Protein AF-A0A194SC47-F1 (afdb_monom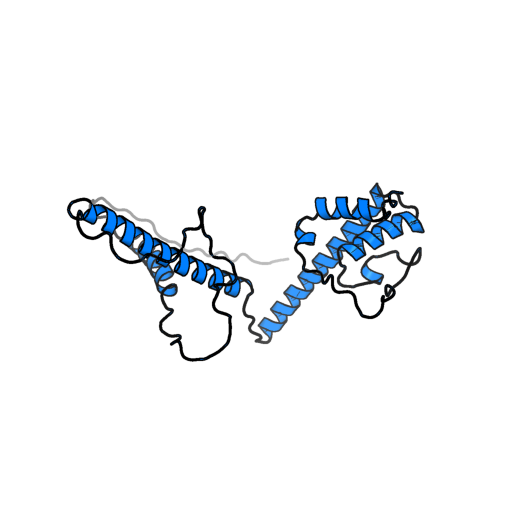er_lite)

Structure (mmCIF, N/CA/C/O backbone):
data_AF-A0A194SC47-F1
#
_entry.id   AF-A0A194SC47-F1
#
loop_
_atom_site.group_PDB
_atom_site.id
_atom_site.type_symbol
_atom_site.label_atom_id
_atom_site.label_alt_id
_atom_site.label_comp_id
_atom_site.label_asym_id
_atom_site.label_entity_id
_atom_site.label_seq_id
_atom_site.pdbx_PDB_ins_code
_atom_site.Cartn_x
_atom_site.Cartn_y
_atom_site.Cartn_z
_atom_site.occupancy
_atom_site.B_iso_or_equiv
_atom_site.auth_seq_id
_atom_site.auth_comp_id
_atom_site.auth_asym_id
_atom_site.auth_atom_id
_atom_site.pdbx_PDB_model_num
ATOM 1 N N . PRO A 1 1 ? 38.388 -13.558 3.673 1.00 82.00 1 PRO A N 1
ATOM 2 C CA . PRO A 1 1 ? 37.813 -12.770 2.551 1.00 82.00 1 PRO A CA 1
ATOM 3 C C . PRO A 1 1 ? 36.430 -12.264 2.974 1.00 82.00 1 PRO A C 1
ATOM 5 O O . PRO A 1 1 ? 35.718 -13.021 3.627 1.00 82.00 1 PRO A O 1
ATOM 8 N N . ARG A 1 2 ? 36.076 -11.003 2.692 1.00 88.94 2 ARG A N 1
ATOM 9 C CA . ARG A 1 2 ? 34.737 -10.478 3.014 1.00 88.94 2 ARG A CA 1
ATOM 10 C C . ARG A 1 2 ? 33.794 -10.753 1.833 1.00 88.94 2 ARG A C 1
ATOM 12 O O . ARG A 1 2 ? 34.219 -10.506 0.704 1.00 88.94 2 ARG A O 1
ATOM 19 N N . PRO A 1 3 ? 32.576 -11.270 2.065 1.00 94.38 3 PRO A N 1
ATOM 20 C CA . PRO A 1 3 ? 31.618 -11.518 0.991 1.00 94.38 3 PRO A CA 1
ATOM 21 C C . PRO A 1 3 ? 31.170 -10.204 0.339 1.00 94.38 3 PRO A C 1
ATOM 23 O O . PRO A 1 3 ? 31.187 -9.146 0.973 1.00 94.38 3 PRO A O 1
ATOM 26 N N . TRP A 1 4 ? 30.782 -10.272 -0.934 1.00 94.12 4 TRP A N 1
ATOM 27 C CA . TRP A 1 4 ? 30.240 -9.124 -1.660 1.00 94.12 4 TRP A CA 1
ATOM 28 C C . TRP A 1 4 ? 28.805 -8.827 -1.232 1.00 94.12 4 TRP A C 1
ATOM 30 O O . TRP A 1 4 ? 28.042 -9.727 -0.885 1.00 94.12 4 TRP A O 1
ATOM 40 N N . ARG A 1 5 ? 28.439 -7.544 -1.268 1.00 93.25 5 ARG A N 1
ATOM 41 C CA . ARG A 1 5 ? 27.070 -7.104 -1.005 1.00 93.25 5 ARG A CA 1
ATOM 42 C C . ARG A 1 5 ? 26.198 -7.432 -2.216 1.00 93.25 5 ARG A C 1
ATOM 44 O O . ARG A 1 5 ? 26.543 -7.05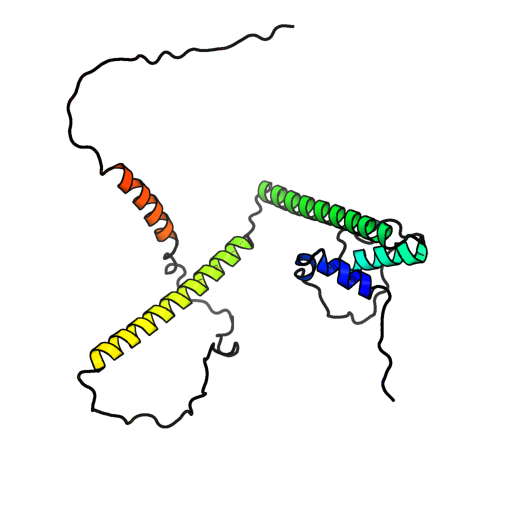2 -3.331 1.00 93.25 5 ARG A O 1
ATOM 51 N N . ILE A 1 6 ? 25.073 -8.099 -1.977 1.00 93.31 6 ILE A N 1
ATOM 52 C CA . ILE A 1 6 ? 24.040 -8.324 -2.990 1.00 93.31 6 ILE A CA 1
ATOM 53 C C . ILE A 1 6 ? 23.250 -7.018 -3.117 1.00 93.31 6 ILE A C 1
ATOM 55 O O . ILE A 1 6 ? 22.772 -6.492 -2.113 1.00 93.31 6 ILE A O 1
ATOM 59 N N . VAL A 1 7 ? 23.193 -6.465 -4.327 1.00 94.19 7 VAL A N 1
ATOM 60 C CA . VAL A 1 7 ? 22.464 -5.232 -4.644 1.00 94.19 7 VAL A CA 1
ATOM 61 C C . VAL A 1 7 ? 21.617 -5.502 -5.870 1.00 94.19 7 VAL A C 1
ATOM 63 O O . VAL A 1 7 ? 22.146 -5.966 -6.884 1.00 94.19 7 VAL A O 1
ATOM 66 N N . PHE A 1 8 ? 20.329 -5.201 -5.769 1.00 93.50 8 PHE A N 1
ATOM 67 C CA . PHE A 1 8 ? 19.382 -5.384 -6.854 1.00 93.50 8 PHE A CA 1
ATOM 68 C C . PHE A 1 8 ? 19.034 -4.038 -7.508 1.00 93.50 8 PHE A C 1
ATOM 70 O O . PHE A 1 8 ? 19.021 -3.005 -6.832 1.00 93.50 8 PHE A O 1
ATOM 77 N N . PRO A 1 9 ? 18.769 -4.003 -8.826 1.00 90.50 9 PRO A N 1
ATOM 78 C CA . PRO A 1 9 ? 18.371 -2.773 -9.511 1.00 90.50 9 PRO A CA 1
ATOM 79 C C . PRO A 1 9 ? 17.009 -2.228 -9.041 1.00 90.50 9 PRO A C 1
ATOM 81 O O . PRO A 1 9 ? 16.734 -1.044 -9.226 1.00 90.50 9 PRO A O 1
ATOM 84 N N . GLU A 1 10 ? 16.173 -3.056 -8.413 1.00 94.38 10 GLU A N 1
ATOM 85 C CA . GLU A 1 10 ? 14.867 -2.688 -7.858 1.00 94.38 10 GLU A CA 1
ATOM 86 C C . GLU A 1 10 ? 14.965 -1.949 -6.513 1.00 94.38 10 GLU A C 1
ATOM 88 O O . GLU A 1 10 ? 14.077 -1.162 -6.182 1.00 94.38 10 GLU A O 1
ATOM 93 N N . ASP A 1 11 ? 16.037 -2.164 -5.744 1.00 95.31 11 ASP A N 1
ATOM 94 C CA . ASP A 1 11 ? 16.228 -1.589 -4.404 1.00 95.31 11 ASP A CA 1
ATOM 95 C C . ASP A 1 11 ? 16.078 -0.050 -4.357 1.00 95.31 11 ASP A C 1
ATOM 97 O O . ASP A 1 11 ? 15.294 0.439 -3.542 1.00 95.31 11 ASP A O 1
ATOM 101 N N . PRO A 1 12 ? 16.706 0.756 -5.243 1.00 93.06 12 PRO A N 1
ATOM 102 C CA . PRO A 1 12 ? 16.519 2.212 -5.217 1.00 93.06 12 PRO A CA 1
ATOM 103 C C . PRO A 1 12 ? 15.084 2.650 -5.552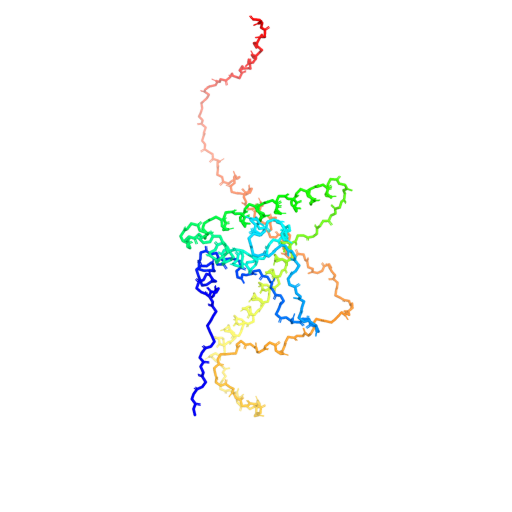 1.00 93.06 12 PRO A C 1
ATOM 105 O O . PRO A 1 12 ? 14.643 3.720 -5.126 1.00 93.06 12 PRO A O 1
ATOM 108 N N . VAL A 1 13 ? 14.343 1.846 -6.323 1.00 95.69 13 VAL A N 1
ATOM 109 C CA . VAL A 1 13 ? 12.933 2.118 -6.633 1.00 95.69 13 VAL A CA 1
ATOM 110 C C . VAL A 1 13 ? 12.065 1.828 -5.411 1.00 95.69 13 VAL A C 1
ATOM 112 O O . VAL A 1 13 ? 11.161 2.611 -5.128 1.00 95.69 13 VAL A O 1
ATOM 115 N N . ARG A 1 14 ? 12.369 0.762 -4.656 1.00 95.88 14 ARG A N 1
ATOM 116 C CA . ARG A 1 14 ? 11.706 0.440 -3.381 1.00 95.88 14 ARG A CA 1
ATOM 117 C C . ARG A 1 14 ? 11.868 1.554 -2.363 1.00 95.88 14 ARG A C 1
ATOM 119 O O . ARG A 1 14 ? 10.865 2.030 -1.835 1.00 95.88 14 ARG A O 1
ATOM 126 N N . ASP A 1 15 ? 13.103 2.000 -2.144 1.00 95.38 15 ASP A N 1
ATOM 127 C CA . ASP A 1 15 ? 13.410 3.056 -1.175 1.00 95.38 15 ASP A CA 1
ATOM 128 C C . ASP A 1 15 ? 12.608 4.327 -1.478 1.00 95.38 15 ASP A C 1
ATOM 130 O O . ASP A 1 15 ? 11.970 4.903 -0.595 1.00 95.38 15 ASP A O 1
ATOM 134 N N . ARG A 1 16 ? 12.566 4.727 -2.755 1.00 95.56 16 ARG A N 1
ATOM 135 C CA . ARG A 1 16 ? 11.773 5.878 -3.198 1.00 95.56 16 ARG A CA 1
ATOM 136 C C . ARG A 1 16 ? 10.269 5.643 -3.048 1.00 95.56 16 ARG A C 1
ATOM 138 O O . ARG A 1 16 ? 9.562 6.526 -2.571 1.00 95.56 16 ARG A O 1
ATOM 145 N N . PHE A 1 17 ? 9.779 4.469 -3.444 1.00 96.88 17 PHE A N 1
ATOM 146 C CA . PHE A 1 17 ? 8.355 4.144 -3.413 1.00 96.88 17 PHE A CA 1
ATOM 147 C C . PHE A 1 17 ? 7.782 4.212 -1.996 1.00 96.88 17 PHE A C 1
ATOM 149 O O . PHE A 1 17 ? 6.752 4.856 -1.793 1.00 96.88 17 PHE A O 1
ATOM 156 N N . PHE A 1 18 ? 8.454 3.592 -1.022 1.00 96.56 18 PHE A N 1
ATOM 157 C CA . PHE A 1 18 ? 7.999 3.578 0.369 1.00 96.56 18 PHE A CA 1
ATOM 158 C C . PHE A 1 18 ? 8.238 4.905 1.095 1.00 96.56 18 PHE A C 1
ATOM 160 O O . PHE A 1 18 ? 7.474 5.231 2.002 1.00 96.56 18 PHE A O 1
ATOM 167 N N . ALA A 1 19 ? 9.226 5.702 0.674 1.00 96.44 19 ALA A N 1
ATOM 168 C CA . ALA A 1 19 ? 9.368 7.077 1.150 1.00 96.44 19 ALA A CA 1
ATOM 169 C C . ALA A 1 19 ? 8.180 7.955 0.718 1.00 96.44 19 ALA A C 1
ATOM 171 O O . ALA A 1 19 ? 7.643 8.709 1.528 1.00 96.44 19 ALA A O 1
ATOM 172 N N . ASP A 1 20 ? 7.735 7.821 -0.535 1.00 96.38 20 ASP A N 1
ATOM 173 C CA . ASP A 1 20 ? 6.592 8.572 -1.067 1.00 96.38 20 ASP A CA 1
ATOM 174 C C . ASP A 1 20 ? 5.236 8.028 -0.557 1.00 96.38 20 ASP A C 1
ATOM 176 O O . ASP A 1 20 ? 4.253 8.770 -0.491 1.00 96.38 20 ASP A O 1
ATOM 180 N N . HIS A 1 21 ? 5.161 6.737 -0.202 1.00 95.94 21 HIS A N 1
ATOM 181 C CA . HIS A 1 21 ? 3.931 6.042 0.207 1.00 95.94 21 HIS A CA 1
ATOM 182 C C . HIS A 1 21 ? 4.107 5.290 1.540 1.00 95.94 21 HIS A C 1
ATOM 184 O O . HIS A 1 21 ? 4.044 4.056 1.567 1.00 95.94 21 HIS A O 1
ATOM 190 N N . PRO A 1 22 ? 4.257 5.999 2.674 1.00 95.88 22 PRO A N 1
ATOM 191 C CA . PRO A 1 22 ? 4.531 5.364 3.965 1.00 95.88 22 PRO A CA 1
ATOM 192 C C . PRO A 1 22 ? 3.423 4.392 4.397 1.00 95.88 22 PRO A C 1
ATOM 194 O O . PRO A 1 22 ? 3.698 3.359 5.001 1.00 95.88 22 PRO A O 1
ATOM 197 N N . PHE A 1 23 ? 2.165 4.665 4.033 1.00 94.56 23 PHE A N 1
ATOM 198 C CA . PHE A 1 23 ? 1.036 3.809 4.404 1.00 94.56 23 PHE A CA 1
ATOM 199 C C . PHE A 1 23 ? 0.968 2.481 3.642 1.00 94.56 23 PHE A C 1
ATOM 201 O O . PHE A 1 23 ? 0.324 1.550 4.123 1.00 94.56 23 PHE A O 1
ATOM 208 N N . GLU A 1 24 ? 1.655 2.339 2.503 1.00 94.38 24 GLU A N 1
ATOM 209 C CA . GLU A 1 24 ? 1.744 1.034 1.836 1.00 94.38 24 GLU A CA 1
ATOM 210 C C . GLU A 1 24 ? 2.604 0.049 2.642 1.00 94.38 24 GLU A C 1
ATOM 212 O O . GLU A 1 24 ? 2.336 -1.148 2.597 1.00 94.38 24 GLU A O 1
ATOM 217 N N . ALA A 1 25 ? 3.548 0.533 3.461 1.00 92.56 25 ALA A N 1
ATOM 218 C CA . ALA A 1 25 ? 4.334 -0.313 4.364 1.00 92.56 25 ALA A CA 1
ATOM 219 C C . ALA A 1 25 ? 3.507 -0.894 5.529 1.00 92.56 25 ALA A C 1
ATOM 221 O O . ALA A 1 25 ? 3.893 -1.898 6.121 1.00 92.56 25 ALA A O 1
ATOM 222 N N . HIS A 1 26 ? 2.359 -0.291 5.862 1.00 92.94 26 HIS A N 1
ATOM 223 C CA . HIS A 1 26 ? 1.452 -0.814 6.890 1.00 92.94 26 HIS A CA 1
ATOM 224 C C . HIS A 1 26 ? 0.527 -1.919 6.372 1.00 92.94 26 HIS A C 1
ATOM 226 O O . HIS A 1 26 ? -0.193 -2.537 7.161 1.00 92.94 26 HIS A O 1
ATOM 232 N N . ARG A 1 27 ? 0.513 -2.181 5.060 1.00 91.81 27 ARG A N 1
ATOM 233 C CA . ARG A 1 27 ? -0.279 -3.282 4.520 1.00 91.81 27 ARG A CA 1
ATOM 234 C C . ARG A 1 27 ? 0.372 -4.611 4.908 1.00 91.81 27 ARG A C 1
ATOM 236 O O . ARG A 1 27 ? 1.569 -4.782 4.691 1.00 91.81 27 ARG A O 1
ATOM 243 N N . PRO A 1 28 ? -0.396 -5.568 5.452 1.00 92.88 28 PRO A N 1
ATOM 244 C CA . PRO A 1 28 ? 0.161 -6.852 5.839 1.00 92.88 28 PRO A CA 1
ATOM 245 C C . PRO A 1 28 ? 0.662 -7.603 4.600 1.00 92.88 28 PRO A C 1
ATOM 247 O O . PRO A 1 28 ? -0.069 -7.762 3.621 1.00 92.88 28 PRO A O 1
ATOM 250 N N . GLN A 1 29 ? 1.900 -8.089 4.668 1.00 89.56 29 GLN A N 1
ATOM 251 C CA . GLN A 1 29 ? 2.496 -8.976 3.674 1.00 89.56 29 GLN A CA 1
ATOM 252 C C . GLN A 1 29 ? 2.947 -10.266 4.358 1.00 89.56 29 GLN A C 1
ATOM 254 O O . GLN A 1 29 ? 3.528 -10.239 5.443 1.00 89.56 29 GLN A O 1
ATOM 259 N N . SER A 1 30 ? 2.671 -11.405 3.723 1.00 89.19 30 SER A N 1
ATOM 260 C CA . SER A 1 30 ? 3.229 -12.681 4.163 1.00 89.19 30 SER A CA 1
ATOM 261 C C . SER A 1 30 ? 4.667 -12.787 3.671 1.00 89.19 30 SER A C 1
ATOM 263 O O . SER A 1 30 ? 4.900 -12.777 2.466 1.00 89.19 30 SER A O 1
ATOM 265 N N . LEU A 1 31 ? 5.613 -12.915 4.601 1.00 88.75 31 LEU A N 1
ATOM 266 C CA . LEU A 1 31 ? 7.016 -13.233 4.302 1.00 88.75 31 LEU A CA 1
ATOM 267 C C . LEU A 1 31 ? 7.271 -14.744 4.240 1.00 88.75 31 LEU A C 1
ATOM 269 O O . LEU A 1 31 ? 8.392 -15.174 3.992 1.00 88.75 31 LEU A O 1
ATOM 273 N N . VAL A 1 32 ? 6.245 -15.554 4.515 1.00 92.00 32 VAL A N 1
ATOM 274 C CA . VAL A 1 32 ? 6.344 -17.009 4.433 1.00 92.00 32 VAL A CA 1
ATOM 275 C C . VAL A 1 32 ? 6.390 -17.398 2.962 1.00 92.00 32 VAL A C 1
ATOM 277 O O . VAL A 1 32 ? 5.419 -17.195 2.230 1.00 92.00 32 VAL A O 1
ATOM 280 N N . GLU A 1 33 ? 7.529 -17.940 2.544 1.00 89.12 33 GLU A N 1
ATOM 281 C CA . GLU A 1 33 ? 7.721 -18.495 1.210 1.00 89.12 33 GLU A CA 1
ATOM 282 C C . GLU A 1 33 ? 6.948 -19.814 1.061 1.00 89.12 33 GLU A C 1
ATOM 284 O O . GLU A 1 33 ? 6.770 -20.569 2.020 1.00 89.12 33 GLU A O 1
ATOM 289 N N . GLY A 1 34 ? 6.459 -20.087 -0.151 1.00 83.81 34 GLY A N 1
ATOM 290 C CA . GLY A 1 34 ? 5.853 -21.377 -0.476 1.00 83.81 34 GLY A CA 1
ATOM 291 C C . GLY A 1 34 ? 6.899 -22.491 -0.587 1.00 83.81 34 GLY A C 1
ATOM 292 O O . GLY A 1 34 ? 8.088 -22.228 -0.731 1.00 83.81 34 GLY A O 1
ATOM 293 N N . GLU A 1 35 ? 6.447 -23.749 -0.584 1.00 81.50 35 GLU A N 1
ATOM 294 C CA . GLU A 1 35 ? 7.317 -24.928 -0.768 1.00 81.50 35 GLU A CA 1
ATOM 295 C C . GLU A 1 35 ? 8.089 -24.891 -2.100 1.00 81.50 35 GLU A C 1
ATOM 297 O O . GLU A 1 35 ? 9.209 -25.391 -2.200 1.00 81.50 35 GLU A O 1
ATOM 302 N N . LEU A 1 36 ? 7.500 -24.260 -3.120 1.00 80.38 36 LEU A N 1
ATOM 303 C CA . LEU A 1 36 ? 8.105 -24.042 -4.426 1.00 80.38 36 LEU A CA 1
ATOM 304 C C . LEU A 1 36 ? 8.189 -22.544 -4.719 1.00 80.38 36 LEU A C 1
ATOM 306 O O . LEU A 1 36 ? 7.239 -21.795 -4.473 1.00 80.38 36 LEU A O 1
ATOM 310 N N . VAL A 1 37 ? 9.303 -22.127 -5.324 1.00 75.69 37 VAL A N 1
ATOM 311 C CA . VAL A 1 37 ? 9.446 -20.784 -5.895 1.00 75.69 37 VAL A CA 1
ATOM 312 C C . VAL A 1 37 ? 8.512 -20.694 -7.100 1.00 75.69 37 VAL A C 1
ATOM 314 O O . VAL A 1 37 ? 8.819 -21.195 -8.181 1.00 75.69 37 VAL A O 1
ATOM 317 N N . ALA A 1 38 ? 7.335 -20.107 -6.898 1.00 69.56 38 ALA A N 1
ATOM 318 C CA . ALA A 1 38 ? 6.371 -19.915 -7.968 1.00 69.56 38 ALA A CA 1
ATOM 319 C C . ALA A 1 38 ? 6.917 -18.900 -8.978 1.00 69.56 38 ALA A C 1
ATOM 321 O O . ALA A 1 38 ? 7.287 -17.780 -8.616 1.00 69.56 38 ALA A O 1
ATOM 322 N N . GLU A 1 39 ? 6.947 -19.276 -10.258 1.00 72.38 39 GLU A N 1
ATOM 323 C CA . GLU A 1 39 ? 7.233 -18.303 -11.304 1.00 72.38 39 GLU A CA 1
ATOM 324 C C . GLU A 1 39 ? 6.143 -17.224 -11.333 1.00 72.38 39 GLU A C 1
ATOM 326 O O . GLU A 1 39 ? 4.955 -17.529 -11.173 1.00 72.38 39 GLU A O 1
ATOM 331 N N . PRO A 1 40 ? 6.517 -15.954 -11.560 1.00 69.00 40 PRO A N 1
ATOM 332 C CA . PRO A 1 40 ? 5.549 -14.878 -11.652 1.00 69.00 40 PRO A CA 1
ATOM 333 C C . PRO A 1 40 ? 4.587 -15.145 -12.816 1.00 69.00 40 PRO A C 1
ATOM 335 O O . PRO A 1 40 ? 4.988 -15.156 -13.981 1.00 69.00 40 PRO A O 1
ATOM 338 N N . SER A 1 41 ? 3.308 -15.349 -12.492 1.00 73.00 41 SER A N 1
ATOM 339 C CA . SER A 1 41 ? 2.234 -15.452 -13.482 1.00 73.00 41 SER A CA 1
ATOM 340 C C . SER A 1 41 ? 2.047 -14.104 -14.183 1.00 73.00 41 SER A C 1
ATOM 342 O O . SER A 1 41 ? 2.007 -13.073 -13.507 1.00 73.00 41 SER A O 1
ATOM 344 N N . GLY A 1 42 ? 1.946 -14.111 -15.516 1.00 81.81 42 GLY A N 1
ATOM 345 C CA . GLY A 1 42 ? 1.646 -12.932 -16.335 1.00 81.81 42 GLY A CA 1
ATOM 346 C C . GLY A 1 42 ? 2.649 -12.645 -17.463 1.00 81.81 42 GLY A C 1
ATOM 347 O O . GLY A 1 42 ? 3.664 -13.338 -17.602 1.00 81.81 42 GLY A O 1
ATOM 348 N N . PRO A 1 43 ? 2.363 -11.625 -18.295 1.00 85.19 43 PRO A N 1
ATOM 349 C CA . PRO A 1 43 ? 3.274 -11.178 -19.343 1.00 85.19 43 PRO A CA 1
ATOM 350 C C . PRO A 1 43 ? 4.579 -10.643 -18.739 1.00 85.19 43 PRO A C 1
ATOM 352 O O . PRO A 1 43 ? 4.592 -10.032 -17.670 1.00 85.19 43 PRO A O 1
ATOM 355 N N . ARG A 1 44 ? 5.696 -10.882 -19.433 1.00 84.12 44 ARG A N 1
ATOM 356 C CA . ARG A 1 44 ? 7.045 -10.467 -19.021 1.00 84.12 44 ARG A CA 1
ATOM 357 C C . ARG A 1 44 ? 7.723 -9.674 -20.136 1.00 84.12 44 ARG A C 1
ATOM 359 O O . ARG A 1 44 ? 7.417 -9.839 -21.315 1.00 84.12 44 ARG A O 1
ATOM 366 N N . GLY A 1 45 ? 8.679 -8.831 -19.757 1.00 86.62 45 GLY A N 1
ATOM 367 C CA . GLY A 1 45 ? 9.473 -8.055 -20.706 1.00 86.62 45 GLY A CA 1
ATOM 368 C C . GLY A 1 45 ? 8.635 -7.021 -21.458 1.00 86.62 45 GLY A C 1
ATOM 369 O O . GLY A 1 45 ? 7.819 -6.325 -20.853 1.00 86.62 45 GLY A O 1
ATOM 370 N N . LYS A 1 46 ? 8.830 -6.940 -22.779 1.00 89.69 46 LYS A N 1
ATOM 371 C CA . LYS A 1 46 ? 8.171 -5.955 -23.656 1.00 89.69 46 LYS A CA 1
ATOM 372 C C . LYS A 1 46 ? 6.656 -6.127 -23.759 1.00 89.69 46 LYS A C 1
ATOM 374 O O . LYS A 1 46 ? 5.964 -5.146 -23.992 1.00 89.69 46 LYS A O 1
ATOM 379 N N . GLU A 1 47 ? 6.152 -7.339 -23.544 1.00 90.44 47 GLU A N 1
ATOM 380 C CA . GLU A 1 47 ? 4.712 -7.620 -23.575 1.00 90.44 47 GLU A CA 1
ATOM 381 C C . GLU A 1 47 ? 3.979 -7.022 -22.368 1.00 90.44 47 GLU A C 1
ATOM 383 O O . GLU A 1 47 ? 2.773 -6.801 -22.416 1.00 90.44 47 GLU A O 1
ATOM 388 N N . TRP A 1 48 ? 4.695 -6.751 -21.271 1.00 92.12 48 TRP A N 1
ATOM 389 C CA . TRP A 1 48 ? 4.099 -6.161 -20.080 1.00 92.12 48 TRP A CA 1
ATOM 390 C C . TRP A 1 48 ? 4.125 -4.636 -20.196 1.00 92.12 48 TRP A C 1
ATOM 392 O O . TRP A 1 48 ? 5.135 -3.979 -19.926 1.00 92.12 48 TRP A O 1
ATOM 402 N N . THR A 1 49 ? 3.002 -4.089 -20.653 1.00 90.06 49 THR A N 1
ATOM 403 C CA . THR A 1 49 ? 2.810 -2.651 -20.895 1.00 90.06 49 THR A CA 1
ATOM 404 C C . THR A 1 49 ? 1.953 -1.988 -19.824 1.00 90.06 49 THR A C 1
ATOM 406 O O . THR A 1 49 ? 2.082 -0.787 -19.592 1.00 90.06 49 THR A O 1
ATOM 409 N N . GLU A 1 50 ? 1.101 -2.757 -19.144 1.00 92.00 50 GLU A N 1
ATOM 410 C CA . GLU A 1 50 ? 0.186 -2.257 -18.119 1.00 92.00 50 GLU A CA 1
ATOM 411 C C . GLU A 1 50 ? 0.214 -3.129 -16.865 1.00 92.00 50 GLU A C 1
ATOM 413 O O . GLU A 1 50 ? 0.217 -4.359 -16.929 1.00 92.00 50 GLU A O 1
ATOM 418 N N . LEU A 1 51 ? 0.144 -2.495 -15.696 1.00 92.31 51 LEU A N 1
ATOM 419 C CA . LEU A 1 51 ? 0.136 -3.181 -14.405 1.00 92.31 51 LEU A CA 1
ATOM 420 C C . LEU A 1 51 ? -1.076 -4.123 -14.251 1.00 92.31 51 LEU A C 1
ATOM 422 O O . LEU A 1 51 ? -0.948 -5.219 -13.703 1.00 92.31 51 LEU A O 1
ATOM 426 N N . ARG A 1 52 ? -2.229 -3.739 -14.819 1.00 92.44 52 ARG A N 1
ATOM 427 C CA . ARG A 1 52 ? -3.495 -4.495 -14.766 1.00 92.44 52 ARG A CA 1
ATOM 428 C C . ARG A 1 52 ? -3.430 -5.856 -15.466 1.00 92.44 52 ARG A C 1
ATOM 430 O O . ARG A 1 52 ? -4.196 -6.751 -15.124 1.00 92.44 52 ARG A O 1
ATOM 437 N N . GLN A 1 53 ? -2.519 -6.029 -16.426 1.00 91.12 53 GLN A N 1
ATOM 438 C CA . GLN A 1 53 ? -2.375 -7.279 -17.186 1.00 91.12 53 GLN A CA 1
ATOM 439 C C . GLN A 1 53 ? -1.960 -8.460 -16.307 1.00 91.12 53 GLN A C 1
ATOM 441 O O . GLN A 1 53 ? -2.232 -9.609 -16.647 1.00 91.12 53 GLN A O 1
ATOM 446 N N . ARG A 1 54 ? -1.281 -8.182 -15.191 1.00 88.19 54 ARG A N 1
ATOM 447 C CA . ARG A 1 54 ? -0.779 -9.212 -14.286 1.00 88.19 54 ARG A CA 1
ATOM 448 C C . ARG A 1 54 ? -1.731 -9.483 -13.130 1.00 88.19 54 ARG A C 1
ATOM 450 O O . ARG A 1 54 ? -1.949 -10.634 -12.768 1.00 88.19 54 ARG A O 1
ATOM 457 N N . THR A 1 55 ? -2.280 -8.429 -12.538 1.00 87.12 55 THR A N 1
ATOM 458 C CA . THR A 1 55 ? -3.151 -8.543 -11.370 1.00 87.12 55 THR A CA 1
ATOM 459 C C . THR A 1 55 ? -4.166 -7.411 -11.328 1.00 87.12 55 THR A C 1
ATOM 461 O O . THR A 1 55 ? -3.888 -6.279 -11.721 1.00 87.12 55 THR A O 1
ATOM 464 N N . VAL A 1 56 ? -5.354 -7.735 -10.820 1.00 87.06 56 VAL A N 1
ATOM 465 C CA . VAL A 1 56 ? -6.429 -6.769 -10.563 1.00 87.06 56 VAL A CA 1
ATOM 466 C C . VAL A 1 56 ? -6.173 -6.000 -9.263 1.00 87.06 56 VAL A C 1
ATOM 468 O O . VAL A 1 56 ? -6.530 -4.832 -9.165 1.00 87.06 56 VAL A O 1
ATOM 471 N N . ASN A 1 57 ? -5.519 -6.627 -8.279 1.00 90.88 57 ASN A N 1
ATOM 472 C CA . ASN A 1 57 ? -5.148 -5.997 -7.013 1.00 90.88 57 ASN A CA 1
ATOM 473 C C . ASN A 1 57 ? -3.618 -6.011 -6.865 1.00 90.88 57 ASN A C 1
ATOM 475 O O . ASN A 1 57 ? -3.069 -6.968 -6.309 1.00 90.88 57 ASN A O 1
ATOM 479 N N . PRO A 1 58 ? -2.914 -5.002 -7.405 1.00 92.00 58 PRO A N 1
ATOM 480 C CA . PRO A 1 58 ? -1.459 -4.968 -7.369 1.00 92.00 58 PRO A CA 1
ATOM 481 C C . PRO A 1 58 ? -0.923 -4.756 -5.956 1.00 92.00 58 PRO A C 1
ATOM 483 O O . PRO A 1 58 ? -1.448 -3.954 -5.177 1.00 92.00 58 PRO A O 1
ATOM 486 N N . THR A 1 59 ? 0.162 -5.458 -5.637 1.00 92.88 59 THR A N 1
ATOM 487 C CA . THR A 1 59 ? 0.982 -5.177 -4.455 1.00 92.88 59 THR A CA 1
ATOM 488 C C . THR A 1 59 ? 1.991 -4.060 -4.745 1.00 92.88 59 THR A C 1
ATOM 490 O O . THR A 1 59 ? 2.205 -3.678 -5.899 1.00 92.88 59 THR A O 1
ATOM 493 N N . ALA A 1 60 ? 2.623 -3.519 -3.699 1.00 94.25 60 ALA A N 1
ATOM 494 C CA . ALA A 1 60 ? 3.704 -2.546 -3.862 1.00 94.25 60 ALA A CA 1
ATOM 495 C C . ALA A 1 60 ? 4.856 -3.127 -4.705 1.00 94.25 60 ALA A C 1
ATOM 497 O O . ALA A 1 60 ? 5.326 -2.477 -5.639 1.00 94.25 60 ALA A O 1
ATOM 498 N N . ASP A 1 61 ? 5.244 -4.378 -4.440 1.00 92.56 61 ASP A N 1
ATOM 499 C CA . ASP A 1 61 ? 6.291 -5.068 -5.199 1.00 92.56 61 ASP A CA 1
ATOM 500 C C . ASP A 1 61 ? 5.921 -5.274 -6.673 1.00 92.56 61 ASP A C 1
ATOM 502 O O . ASP A 1 61 ? 6.791 -5.151 -7.533 1.00 92.56 61 ASP A O 1
ATOM 506 N N . ASP A 1 62 ? 4.645 -5.510 -7.000 1.00 92.88 62 ASP A N 1
ATOM 507 C CA . ASP A 1 62 ? 4.209 -5.603 -8.401 1.00 92.88 62 ASP A CA 1
ATOM 508 C C . ASP A 1 62 ? 4.390 -4.272 -9.143 1.00 92.88 62 ASP A C 1
ATOM 510 O O . ASP A 1 62 ? 4.818 -4.257 -10.298 1.00 92.88 62 ASP A O 1
ATOM 514 N N . CYS A 1 63 ? 4.101 -3.149 -8.476 1.00 95.00 63 CYS A N 1
ATOM 515 C CA . CYS A 1 63 ? 4.317 -1.810 -9.025 1.00 95.00 63 CYS A CA 1
ATOM 516 C C . CYS A 1 63 ? 5.811 -1.532 -9.250 1.00 95.00 63 CYS A C 1
ATOM 518 O O . CYS A 1 63 ? 6.206 -1.058 -10.315 1.00 95.00 63 CYS A O 1
ATOM 520 N N . ILE A 1 64 ? 6.655 -1.878 -8.276 1.00 95.56 64 ILE A N 1
ATOM 521 C CA . ILE A 1 64 ? 8.111 -1.731 -8.376 1.00 95.56 64 ILE A CA 1
ATOM 522 C C . ILE A 1 64 ? 8.659 -2.586 -9.523 1.00 95.56 64 ILE A C 1
ATOM 524 O O . ILE A 1 64 ? 9.390 -2.076 -10.372 1.00 95.56 64 ILE A O 1
ATOM 528 N N . ALA A 1 65 ? 8.255 -3.856 -9.604 1.00 93.88 65 ALA A N 1
ATOM 529 C CA . ALA A 1 65 ? 8.646 -4.754 -10.687 1.00 93.88 65 ALA A CA 1
ATOM 530 C C . ALA A 1 65 ? 8.207 -4.218 -12.059 1.00 93.88 65 ALA A C 1
ATOM 532 O O . ALA A 1 65 ? 8.959 -4.310 -13.031 1.00 93.88 65 ALA A O 1
ATOM 533 N N . PHE A 1 66 ? 7.021 -3.610 -12.138 1.00 94.88 66 PHE A N 1
ATOM 534 C CA . PHE A 1 66 ? 6.537 -2.962 -13.353 1.00 94.88 66 PHE A CA 1
ATOM 535 C C . PHE A 1 66 ? 7.398 -1.755 -13.750 1.00 94.88 66 PHE A C 1
ATOM 537 O O . PHE A 1 66 ? 7.818 -1.662 -14.902 1.00 94.88 66 PHE A O 1
ATOM 544 N N . ILE A 1 67 ? 7.734 -0.864 -12.812 1.00 95.75 67 ILE A N 1
ATOM 545 C CA . ILE A 1 67 ? 8.591 0.308 -13.069 1.00 95.75 67 ILE A CA 1
ATOM 546 C C . ILE A 1 67 ? 9.990 -0.121 -13.532 1.00 95.75 67 ILE A C 1
ATOM 548 O O . ILE A 1 67 ? 10.535 0.447 -14.487 1.00 95.75 67 ILE A O 1
ATOM 552 N N . THR A 1 68 ? 10.562 -1.147 -12.901 1.00 94.94 68 THR A N 1
ATOM 553 C CA . THR A 1 68 ? 11.850 -1.710 -13.320 1.00 94.94 68 THR A CA 1
ATOM 554 C C . THR A 1 68 ? 11.751 -2.297 -14.723 1.00 94.94 68 THR A C 1
ATOM 556 O O . THR A 1 68 ? 12.596 -2.005 -15.567 1.00 94.94 68 THR A O 1
ATOM 559 N N . ASN A 1 69 ? 10.679 -3.029 -15.035 1.00 94.25 69 ASN A N 1
ATOM 560 C CA . ASN A 1 69 ? 10.467 -3.563 -16.377 1.00 94.25 69 ASN A CA 1
ATOM 561 C C . ASN A 1 69 ? 10.329 -2.457 -17.443 1.00 94.25 69 ASN A C 1
ATOM 563 O O . ASN A 1 69 ? 10.937 -2.548 -18.509 1.00 94.25 69 ASN A O 1
ATOM 567 N N . LEU A 1 70 ? 9.601 -1.374 -17.155 1.00 94.31 70 LEU A N 1
ATOM 568 C CA . LEU A 1 70 ? 9.523 -0.205 -18.042 1.00 94.31 70 LEU A CA 1
ATOM 569 C C . LEU A 1 70 ? 10.904 0.410 -18.309 1.00 94.31 70 LEU A C 1
ATOM 571 O O . LEU A 1 70 ? 11.203 0.828 -19.429 1.00 94.31 70 LEU A O 1
ATOM 575 N N . THR A 1 71 ? 11.764 0.426 -17.296 1.00 94.06 71 THR A N 1
ATOM 576 C CA . THR A 1 71 ? 13.122 0.959 -17.422 1.00 94.06 71 THR A CA 1
ATOM 577 C C . THR A 1 71 ? 14.019 0.022 -18.238 1.00 94.06 71 THR A C 1
ATOM 579 O O . THR A 1 71 ? 14.747 0.475 -19.119 1.00 94.06 71 THR A O 1
ATOM 582 N N . THR A 1 72 ? 13.947 -1.291 -18.001 1.00 93.06 72 THR A N 1
ATOM 583 C CA . THR A 1 72 ? 14.826 -2.286 -18.637 1.00 93.06 72 THR A CA 1
ATOM 584 C C . THR A 1 72 ? 14.367 -2.697 -20.039 1.00 93.06 72 THR A C 1
ATOM 586 O O . THR A 1 72 ? 15.174 -2.709 -20.965 1.00 93.06 72 THR A O 1
ATOM 589 N N . SER A 1 73 ? 13.091 -3.042 -20.222 1.00 93.06 73 SER A N 1
ATOM 590 C CA . SER A 1 73 ? 12.576 -3.617 -21.477 1.00 93.06 73 SER A CA 1
ATOM 591 C C . SER A 1 73 ? 12.109 -2.566 -22.477 1.00 93.06 73 SER A C 1
ATOM 593 O O . SER A 1 73 ? 12.275 -2.752 -23.685 1.00 93.06 73 SER A O 1
ATOM 595 N N . HIS A 1 74 ? 11.524 -1.474 -21.975 1.00 91.69 74 HIS A N 1
ATOM 596 C CA . HIS A 1 74 ? 10.990 -0.373 -22.788 1.00 91.69 74 HIS A CA 1
ATOM 597 C C . HIS A 1 74 ? 11.950 0.819 -22.885 1.00 91.69 74 HIS A C 1
ATOM 599 O O . HIS A 1 74 ? 11.653 1.785 -23.583 1.00 91.69 74 HIS A O 1
ATOM 605 N N . ALA A 1 75 ? 13.112 0.740 -22.222 1.00 93.12 75 ALA A N 1
ATOM 606 C CA . ALA A 1 75 ? 14.156 1.766 -22.216 1.00 93.12 75 ALA A CA 1
ATOM 607 C C . ALA A 1 75 ? 13.654 3.166 -21.807 1.00 93.12 75 ALA A C 1
ATOM 609 O O . ALA A 1 75 ? 14.190 4.186 -22.248 1.00 93.12 75 ALA A O 1
ATOM 610 N N . LEU A 1 76 ? 12.620 3.230 -20.961 1.00 94.19 76 LEU A N 1
ATOM 611 C CA . LEU A 1 76 ? 12.111 4.492 -20.437 1.00 94.19 76 LEU A CA 1
ATOM 612 C C . LEU A 1 76 ? 13.014 4.995 -19.301 1.00 94.19 76 LEU A C 1
ATOM 614 O O . LEU A 1 76 ? 13.414 4.211 -18.441 1.00 94.19 76 LEU A O 1
ATOM 618 N N . PRO A 1 77 ? 13.323 6.301 -19.232 1.00 95.81 77 PRO A N 1
ATOM 619 C CA . PRO A 1 77 ? 14.068 6.836 -18.103 1.00 95.81 77 PRO A CA 1
ATOM 620 C C . PRO A 1 77 ? 13.240 6.711 -16.818 1.00 95.81 77 PRO A C 1
ATOM 622 O O . PRO A 1 77 ? 12.028 6.949 -16.825 1.00 95.81 77 PRO A O 1
ATOM 625 N N . LEU A 1 78 ? 13.902 6.425 -15.692 1.00 93.62 78 LEU A N 1
ATOM 626 C CA . LEU A 1 78 ? 13.245 6.239 -14.389 1.00 93.62 78 LEU A CA 1
ATOM 627 C C . LEU A 1 78 ? 12.346 7.427 -13.999 1.00 93.62 78 LEU A C 1
ATOM 629 O O . LEU A 1 78 ? 11.292 7.240 -13.399 1.00 93.62 78 LEU A O 1
ATOM 633 N N . ALA A 1 79 ? 12.731 8.646 -14.387 1.00 94.88 79 ALA A N 1
ATOM 634 C CA . ALA A 1 79 ? 11.952 9.861 -14.150 1.00 94.88 79 ALA A CA 1
ATOM 635 C C . ALA A 1 79 ? 10.555 9.839 -14.800 1.00 94.88 79 ALA A C 1
ATOM 637 O O . ALA A 1 79 ? 9.641 10.462 -14.270 1.00 94.88 79 ALA A O 1
ATOM 638 N N . VAL A 1 80 ? 10.387 9.123 -15.917 1.00 96.50 80 VAL A N 1
ATOM 639 C CA . VAL A 1 80 ? 9.107 8.966 -16.629 1.00 96.50 80 VAL A CA 1
ATOM 640 C C . VAL A 1 80 ? 8.417 7.663 -16.225 1.00 96.50 80 VAL A C 1
ATOM 642 O O . VAL A 1 80 ? 7.212 7.655 -15.982 1.00 96.50 80 VAL A O 1
ATOM 645 N N . ALA A 1 81 ? 9.174 6.570 -16.092 1.00 95.94 81 ALA A N 1
ATOM 646 C CA . ALA A 1 81 ? 8.630 5.261 -15.733 1.00 95.94 81 ALA A CA 1
ATOM 647 C C . ALA A 1 81 ? 7.997 5.245 -14.330 1.00 95.94 81 ALA A C 1
ATOM 649 O O . ALA A 1 81 ? 6.928 4.666 -14.145 1.00 95.94 81 ALA A O 1
ATOM 650 N N . TYR A 1 82 ? 8.620 5.917 -13.355 1.00 96.75 82 TYR A N 1
ATOM 651 C CA . TYR A 1 82 ? 8.145 5.959 -11.971 1.00 96.75 82 TYR A CA 1
ATOM 652 C C . TYR A 1 82 ? 6.749 6.592 -11.817 1.00 96.75 82 TYR A C 1
ATOM 654 O O . TYR A 1 82 ? 5.845 5.898 -11.347 1.00 96.75 82 TYR A O 1
ATOM 662 N N . PRO A 1 83 ? 6.504 7.856 -12.231 1.00 96.88 83 PRO A N 1
ATOM 663 C CA . PRO A 1 83 ? 5.173 8.449 -12.109 1.00 96.88 83 PRO A CA 1
ATOM 664 C C . PRO A 1 83 ? 4.124 7.699 -12.937 1.00 96.88 83 PRO A C 1
ATOM 666 O O . PRO A 1 83 ? 2.975 7.623 -12.513 1.00 96.88 83 PRO A O 1
ATOM 669 N N . HIS A 1 84 ? 4.507 7.101 -14.071 1.00 96.38 84 HIS A N 1
ATOM 670 C CA . HIS A 1 84 ? 3.605 6.279 -14.876 1.00 96.38 84 HIS A CA 1
ATOM 671 C C . HIS A 1 84 ? 3.150 5.013 -14.129 1.00 96.38 84 HIS A C 1
ATOM 673 O O . HIS A 1 84 ? 1.950 4.760 -14.022 1.00 96.38 84 HIS A O 1
ATOM 679 N N . GLY A 1 85 ? 4.084 4.250 -13.551 1.00 95.69 85 GLY A N 1
ATOM 680 C CA . GLY A 1 85 ? 3.756 3.063 -12.755 1.00 95.69 85 GLY A CA 1
ATOM 681 C C . GLY A 1 85 ? 2.940 3.396 -11.506 1.00 95.69 85 GLY A C 1
ATOM 682 O O . GLY A 1 85 ? 1.920 2.760 -11.243 1.00 95.69 85 GLY A O 1
ATOM 683 N N . VAL A 1 86 ? 3.324 4.454 -10.786 1.00 96.69 86 VAL A N 1
ATOM 684 C CA . VAL A 1 86 ? 2.600 4.922 -9.594 1.00 96.69 86 VAL A CA 1
ATOM 685 C C . VAL A 1 86 ? 1.184 5.392 -9.939 1.00 96.69 86 VAL A C 1
ATOM 687 O O . VAL A 1 86 ? 0.256 5.117 -9.179 1.00 96.69 86 VAL A O 1
ATOM 690 N N . ALA A 1 87 ? 0.982 6.066 -11.075 1.00 96.81 87 ALA A N 1
ATOM 691 C CA . ALA A 1 87 ? -0.350 6.470 -11.521 1.00 96.81 87 ALA A CA 1
ATOM 692 C C . ALA A 1 87 ? -1.253 5.252 -11.763 1.00 96.81 87 ALA A C 1
ATOM 694 O O . ALA A 1 87 ? -2.345 5.197 -11.202 1.00 96.81 87 ALA A O 1
ATOM 695 N N . GLN A 1 88 ? -0.774 4.244 -12.504 1.00 96.06 88 GLN A N 1
ATOM 696 C CA . GLN A 1 88 ? -1.536 3.009 -12.732 1.00 96.06 88 GLN A CA 1
ATOM 697 C C . GLN A 1 88 ? -1.850 2.275 -11.424 1.00 96.06 88 GLN A C 1
ATOM 699 O O . GLN A 1 88 ? -2.972 1.815 -11.219 1.00 96.06 88 GLN A O 1
ATOM 704 N N . PHE A 1 89 ? -0.878 2.200 -10.513 1.00 96.75 89 PHE A N 1
ATOM 705 C CA . PHE A 1 89 ? -1.071 1.599 -9.198 1.00 96.75 89 PHE A CA 1
ATOM 706 C C . PHE A 1 89 ? -2.167 2.309 -8.394 1.00 96.75 89 PHE A C 1
ATOM 708 O O . PHE A 1 89 ? -3.061 1.655 -7.858 1.00 96.75 89 PHE A O 1
ATOM 715 N N . ARG A 1 90 ? -2.147 3.646 -8.349 1.00 95.88 90 ARG A N 1
ATOM 716 C CA . ARG A 1 90 ? -3.167 4.445 -7.653 1.00 95.88 90 ARG A CA 1
ATOM 717 C C . ARG A 1 90 ? -4.552 4.266 -8.267 1.00 95.88 90 ARG A C 1
ATOM 719 O O . ARG A 1 90 ? -5.514 4.125 -7.518 1.00 95.88 90 ARG A O 1
ATOM 726 N N . THR A 1 91 ? -4.651 4.213 -9.595 1.00 96.38 91 THR A N 1
ATOM 727 C CA . THR A 1 91 ? -5.918 3.944 -10.291 1.00 96.38 91 THR A CA 1
ATOM 728 C C . THR A 1 91 ? -6.491 2.586 -9.891 1.00 96.38 91 THR A C 1
ATOM 730 O O . THR A 1 91 ? -7.628 2.524 -9.433 1.00 96.38 91 THR A O 1
ATOM 733 N N . LEU A 1 92 ? -5.693 1.515 -9.954 1.00 95.94 92 LEU A N 1
ATOM 734 C CA . LEU A 1 92 ? -6.145 0.169 -9.574 1.00 95.94 92 LEU A CA 1
ATOM 735 C C . LEU A 1 92 ? -6.543 0.079 -8.093 1.00 95.94 92 LEU A C 1
ATOM 737 O O . LEU A 1 92 ? -7.516 -0.588 -7.745 1.00 95.94 92 LEU A O 1
ATOM 741 N N . ARG A 1 93 ? -5.830 0.783 -7.205 1.00 94.69 93 ARG A N 1
ATOM 742 C CA . ARG A 1 93 ? -6.196 0.864 -5.782 1.00 94.69 93 ARG A CA 1
ATOM 743 C C . ARG A 1 93 ? -7.526 1.581 -5.566 1.00 94.69 93 ARG A C 1
ATOM 745 O O . ARG A 1 93 ? -8.347 1.084 -4.799 1.00 94.69 93 ARG A O 1
ATOM 752 N N . ALA A 1 94 ? -7.749 2.701 -6.249 1.00 95.88 94 ALA A N 1
ATOM 753 C CA . ALA A 1 94 ? -9.001 3.449 -6.160 1.00 95.88 94 ALA A CA 1
ATOM 754 C C . ALA A 1 94 ? -10.189 2.641 -6.709 1.00 95.88 94 ALA A C 1
ATOM 756 O O . ALA A 1 94 ? -11.264 2.627 -6.106 1.00 95.88 94 ALA A O 1
ATOM 757 N N . GLU A 1 95 ? -9.987 1.917 -7.814 1.00 96.25 95 GLU A N 1
ATOM 758 C CA . GLU A 1 95 ? -10.978 0.985 -8.362 1.00 96.25 95 GLU A CA 1
ATOM 759 C C . GLU A 1 95 ? -11.325 -0.113 -7.353 1.00 96.25 95 GLU A C 1
ATOM 761 O O . GLU A 1 95 ? -12.501 -0.371 -7.099 1.00 96.25 95 GLU A O 1
ATOM 766 N N . HIS A 1 96 ? -10.315 -0.726 -6.729 1.00 95.25 96 HIS A N 1
ATOM 767 C CA . HIS A 1 96 ? -10.524 -1.777 -5.737 1.00 95.25 96 HIS A CA 1
ATOM 768 C C . HIS A 1 96 ? -11.261 -1.277 -4.485 1.00 95.25 96 HIS A C 1
ATOM 770 O O . HIS A 1 96 ? -12.166 -1.956 -3.992 1.00 95.25 96 HIS A O 1
ATOM 776 N N . GLU A 1 97 ? -10.917 -0.090 -3.981 1.00 95.31 97 GLU A N 1
ATOM 777 C CA . GLU A 1 97 ? -11.612 0.530 -2.849 1.00 95.31 97 GLU A CA 1
ATOM 778 C C . GLU A 1 97 ? -13.079 0.819 -3.190 1.00 95.31 97 GLU A C 1
ATOM 780 O O . GLU A 1 97 ? -13.981 0.457 -2.432 1.00 95.31 97 GLU A O 1
ATOM 785 N N . THR A 1 98 ? -13.326 1.395 -4.369 1.00 97.19 98 THR A N 1
ATOM 786 C CA . THR A 1 98 ? -14.680 1.692 -4.852 1.00 97.19 98 THR A CA 1
ATOM 787 C C . THR A 1 98 ? -15.501 0.413 -5.009 1.00 97.19 98 THR A C 1
ATOM 789 O O . THR A 1 98 ? -16.639 0.359 -4.548 1.00 97.19 98 THR A O 1
ATOM 792 N N . ALA A 1 99 ? -14.917 -0.640 -5.588 1.00 97.00 99 ALA A N 1
ATOM 793 C CA . ALA A 1 99 ? -15.571 -1.935 -5.749 1.00 97.00 99 ALA A CA 1
ATOM 794 C C . ALA A 1 99 ? -15.897 -2.588 -4.399 1.00 97.00 99 ALA A C 1
ATOM 796 O O . ALA A 1 99 ? -17.000 -3.092 -4.206 1.00 97.00 99 ALA A O 1
ATOM 797 N N . THR A 1 100 ? -14.969 -2.535 -3.440 1.00 94.88 100 THR A N 1
ATOM 798 C CA . THR A 1 100 ? -15.179 -3.087 -2.091 1.00 94.88 100 THR A CA 1
ATOM 799 C C . THR A 1 100 ? -16.300 -2.348 -1.363 1.00 94.88 100 THR A C 1
ATOM 801 O O . THR A 1 100 ? -17.166 -2.975 -0.754 1.00 94.88 100 THR A O 1
ATOM 804 N N . ARG A 1 101 ? -16.330 -1.013 -1.467 1.00 95.06 101 ARG A N 1
ATOM 805 C CA . ARG A 1 101 ? -17.384 -0.186 -0.872 1.00 95.06 101 ARG A CA 1
ATOM 806 C C . ARG A 1 101 ? -18.747 -0.443 -1.511 1.00 95.06 101 ARG A C 1
ATOM 808 O O . ARG A 1 101 ? -19.732 -0.562 -0.790 1.00 95.06 101 ARG A O 1
ATOM 815 N N . ALA A 1 102 ? -18.805 -0.535 -2.838 1.00 97.56 102 ALA A N 1
ATOM 816 C CA . ALA A 1 102 ? -20.036 -0.856 -3.556 1.00 97.56 102 ALA A CA 1
ATOM 817 C C . ALA A 1 102 ? -20.571 -2.234 -3.141 1.00 97.56 102 ALA A C 1
ATOM 819 O O . ALA A 1 102 ? -21.728 -2.339 -2.746 1.00 97.56 102 ALA A O 1
ATOM 820 N N . ALA A 1 103 ? -19.706 -3.252 -3.103 1.00 96.31 103 ALA A N 1
ATOM 821 C CA . ALA A 1 103 ? -20.079 -4.598 -2.673 1.00 96.31 103 ALA A CA 1
ATOM 822 C C . ALA A 1 103 ? -20.620 -4.632 -1.233 1.00 96.31 103 ALA A C 1
ATOM 824 O O . ALA A 1 103 ? -21.581 -5.347 -0.950 1.00 96.31 103 ALA A O 1
ATOM 825 N N . GLN A 1 104 ? -20.039 -3.844 -0.320 1.00 94.88 104 GLN A N 1
ATOM 826 C CA . GLN A 1 104 ? -20.552 -3.733 1.046 1.00 94.88 104 GLN A CA 1
ATOM 827 C C . GLN A 1 104 ? -21.958 -3.112 1.076 1.00 94.88 104 GLN A C 1
ATOM 829 O O . GLN A 1 104 ? -22.849 -3.664 1.718 1.00 94.88 104 GLN A O 1
ATOM 834 N N . LEU A 1 105 ? -22.169 -1.999 0.366 1.00 95.31 105 LEU A N 1
ATOM 835 C CA . LEU A 1 105 ? -23.468 -1.319 0.308 1.00 95.31 105 LEU A CA 1
ATOM 836 C C . LEU A 1 105 ? -24.552 -2.202 -0.321 1.00 95.31 105 LEU A C 1
ATOM 838 O O . LEU A 1 105 ? -25.679 -2.250 0.169 1.00 95.31 105 LEU A O 1
ATOM 842 N N . GLU A 1 106 ? -24.209 -2.933 -1.380 1.00 97.81 106 GLU A N 1
ATOM 843 C CA . GLU A 1 106 ? -25.105 -3.901 -2.011 1.00 97.81 106 GLU A CA 1
ATOM 844 C C . GLU A 1 106 ? -25.478 -5.014 -1.027 1.00 97.81 106 GLU A C 1
ATOM 846 O O . GLU A 1 106 ? -26.661 -5.296 -0.830 1.00 97.81 106 GLU A O 1
ATOM 851 N N . ALA A 1 107 ? -24.502 -5.596 -0.328 1.00 96.56 107 ALA A N 1
ATOM 852 C CA . ALA A 1 107 ? -24.763 -6.619 0.678 1.00 96.56 107 ALA A CA 1
ATOM 853 C C . ALA A 1 107 ? -25.656 -6.104 1.825 1.00 96.56 107 ALA A C 1
ATOM 855 O O . ALA A 1 107 ? -26.589 -6.800 2.230 1.00 96.56 107 ALA A O 1
ATOM 856 N N . GLU A 1 108 ? -25.426 -4.882 2.312 1.00 94.94 108 GLU A N 1
ATOM 857 C CA . GLU A 1 108 ? -26.267 -4.233 3.329 1.00 94.94 108 GLU A CA 1
ATOM 858 C C . GLU A 1 108 ? -27.701 -4.013 2.824 1.00 94.94 108 GLU A C 1
ATOM 860 O O . GLU A 1 108 ? -28.661 -4.282 3.550 1.00 94.94 108 GLU A O 1
ATOM 865 N N . SER A 1 109 ? -27.865 -3.619 1.556 1.00 96.19 109 SER A N 1
ATOM 866 C CA . SER A 1 109 ? -29.183 -3.478 0.921 1.00 96.19 109 SER A CA 1
ATOM 867 C C . SER A 1 109 ? -29.941 -4.809 0.816 1.00 96.19 109 SER A C 1
ATOM 869 O O . SER A 1 109 ? -31.167 -4.838 0.923 1.00 96.19 109 SER A O 1
ATOM 871 N N . HIS A 1 110 ? -29.213 -5.924 0.696 1.00 97.19 110 HIS A N 1
ATOM 872 C CA . HIS A 1 110 ? -29.756 -7.284 0.708 1.00 97.19 110 HIS A CA 1
ATOM 873 C C . HIS A 1 110 ? -29.938 -7.861 2.124 1.00 97.19 110 HIS A C 1
ATOM 875 O O . HIS A 1 110 ? -30.322 -9.022 2.274 1.00 97.19 110 HIS A O 1
ATOM 881 N N . GLY A 1 111 ? -29.707 -7.060 3.168 1.00 95.62 111 GLY A N 1
ATOM 882 C CA . GLY A 1 111 ? -29.944 -7.433 4.562 1.00 95.62 111 GLY A CA 1
ATOM 883 C C . GLY A 1 111 ? -28.745 -8.055 5.279 1.00 95.62 111 GLY A C 1
ATOM 884 O O . GLY A 1 111 ? -28.902 -8.522 6.411 1.00 95.62 111 GLY A O 1
ATOM 885 N N . ALA A 1 112 ? -27.551 -8.058 4.677 1.00 94.75 112 ALA A N 1
ATOM 886 C CA . ALA A 1 112 ? -26.336 -8.425 5.396 1.00 94.75 112 ALA A CA 1
ATOM 887 C C . ALA A 1 112 ? -26.037 -7.390 6.494 1.00 94.75 112 ALA A C 1
ATOM 889 O O . ALA A 1 112 ? -26.211 -6.188 6.306 1.00 94.75 112 ALA A O 1
ATOM 890 N N . ARG A 1 113 ? -25.569 -7.857 7.655 1.00 89.88 113 ARG A N 1
ATOM 891 C CA . ARG A 1 113 ? -25.098 -6.994 8.745 1.00 89.88 113 ARG A CA 1
ATOM 892 C C . ARG A 1 113 ? -23.637 -7.296 9.026 1.00 89.88 113 ARG A C 1
ATOM 894 O O . ARG A 1 113 ? -23.296 -8.430 9.357 1.00 89.88 113 ARG A O 1
ATOM 901 N N . PHE A 1 114 ? -22.792 -6.279 8.916 1.00 87.62 114 PHE A N 1
ATOM 902 C CA . PHE A 1 114 ? -21.370 -6.375 9.219 1.00 87.62 114 PHE A CA 1
ATOM 903 C C . PHE A 1 114 ? -21.079 -5.755 10.584 1.00 87.62 114 PHE A C 1
ATOM 905 O O . PHE A 1 114 ? -21.647 -4.727 10.942 1.00 87.62 114 PHE A O 1
ATOM 912 N N . PHE A 1 115 ? -20.168 -6.366 11.341 1.00 83.69 115 PHE A N 1
ATOM 913 C CA . PHE A 1 115 ? -19.574 -5.727 12.513 1.00 83.69 115 PHE A CA 1
ATOM 914 C C . PHE A 1 115 ? -18.330 -4.964 12.063 1.00 83.69 115 PHE A C 1
ATOM 916 O O . PHE A 1 115 ? -17.408 -5.559 11.495 1.00 83.69 115 PHE A O 1
ATOM 923 N N . GLY A 1 116 ? -18.310 -3.651 12.288 1.00 85.62 116 GLY A N 1
ATOM 924 C CA . GLY A 1 116 ? -17.240 -2.791 11.803 1.00 85.62 116 GLY A CA 1
ATOM 925 C C . GLY A 1 116 ? -15.902 -3.077 12.487 1.00 85.62 116 GLY A C 1
ATOM 926 O O . GLY A 1 116 ? -15.834 -3.436 13.664 1.00 85.62 116 GLY A O 1
ATOM 927 N N . ALA A 1 117 ? -14.798 -2.860 11.767 1.00 87.50 117 ALA A N 1
ATOM 928 C CA . ALA A 1 117 ? -13.477 -2.806 12.395 1.00 87.50 117 ALA A CA 1
ATOM 929 C C . ALA A 1 117 ? -13.407 -1.697 13.462 1.00 87.50 117 ALA A C 1
ATOM 931 O O . ALA A 1 117 ? -12.758 -1.886 14.488 1.00 87.50 117 ALA A O 1
ATOM 932 N N . LEU A 1 118 ? -14.132 -0.596 13.239 1.00 89.50 118 LEU A N 1
ATOM 933 C CA . LEU A 1 118 ? -14.211 0.550 14.142 1.00 89.50 118 LEU A CA 1
ATOM 934 C C . LEU A 1 118 ? -14.891 0.177 15.468 1.00 89.50 118 LEU A C 1
ATOM 936 O O . LEU A 1 118 ? -14.320 0.430 16.521 1.00 89.50 118 LEU A O 1
ATOM 940 N N . ASP A 1 119 ? -16.015 -0.545 15.431 1.00 91.31 119 ASP A N 1
ATOM 941 C CA . ASP A 1 119 ? -16.683 -1.027 16.652 1.00 91.31 119 ASP A CA 1
ATOM 942 C C . ASP A 1 119 ? -15.774 -1.939 17.483 1.00 91.31 119 ASP A C 1
ATOM 944 O O . ASP A 1 119 ? -15.789 -1.906 18.713 1.00 91.31 119 ASP A O 1
ATOM 948 N N . ARG A 1 120 ? -14.964 -2.774 16.818 1.00 91.81 120 ARG A N 1
ATOM 949 C CA . ARG A 1 120 ? -13.986 -3.627 17.507 1.00 91.81 120 ARG A CA 1
ATOM 950 C C . ARG A 1 120 ? -12.867 -2.811 18.145 1.00 91.81 120 ARG A C 1
ATOM 952 O O . ARG A 1 120 ? -12.457 -3.161 19.246 1.00 91.81 120 ARG A O 1
ATOM 959 N N . ALA A 1 121 ? -12.387 -1.767 17.468 1.00 94.62 121 ALA A N 1
ATOM 960 C CA . ALA A 1 121 ? -11.352 -0.878 17.989 1.00 94.62 121 ALA A CA 1
ATOM 961 C C . ALA A 1 121 ? -11.853 -0.096 19.210 1.00 94.62 121 ALA A C 1
ATOM 963 O O . ALA A 1 121 ? -11.215 -0.155 20.255 1.00 94.62 121 ALA A O 1
ATOM 964 N N . VAL A 1 122 ? -13.047 0.503 19.129 1.00 95.31 122 VAL A N 1
ATOM 965 C CA . VAL A 1 122 ? -13.674 1.230 20.248 1.00 95.31 122 VAL A CA 1
ATOM 966 C C . VAL A 1 122 ? -13.835 0.324 21.470 1.00 95.31 122 VAL A C 1
ATOM 968 O O . VAL A 1 122 ? -13.392 0.672 22.557 1.00 95.31 122 VAL A O 1
ATOM 971 N N . LYS A 1 123 ? -14.343 -0.901 21.291 1.00 94.88 123 LYS A N 1
ATOM 972 C CA . LYS A 1 123 ? -14.469 -1.882 22.388 1.00 94.88 123 LYS A CA 1
ATOM 973 C C . LYS A 1 123 ? -13.133 -2.322 22.998 1.00 94.88 123 LYS A C 1
ATOM 975 O O . LYS A 1 123 ? -13.115 -2.903 24.085 1.00 94.88 123 LYS A O 1
ATOM 980 N N . LEU A 1 124 ? -12.032 -2.185 22.263 1.00 96.12 124 LEU A N 1
ATOM 981 C CA . LEU A 1 124 ? -10.681 -2.473 22.746 1.00 96.12 124 LEU A CA 1
ATOM 982 C C . LEU A 1 124 ? -10.135 -1.280 23.531 1.00 96.12 124 LEU A C 1
ATOM 984 O O . LEU A 1 124 ? -9.573 -1.475 24.604 1.00 96.12 124 LEU A O 1
ATOM 988 N N . GLU A 1 125 ? -10.351 -0.067 23.026 1.00 96.38 125 GLU A N 1
ATOM 989 C CA . GLU A 1 125 ? -9.993 1.183 23.700 1.00 96.38 125 GLU A CA 1
ATOM 990 C C . GLU A 1 125 ? -10.730 1.332 25.034 1.00 96.38 125 GLU A C 1
ATOM 992 O O . GLU A 1 125 ? -10.089 1.600 26.046 1.00 96.38 125 GLU A O 1
ATOM 997 N N . GLU A 1 126 ? -12.038 1.060 25.065 1.00 95.44 126 GLU A N 1
ATOM 998 C CA . GLU A 1 126 ? -12.848 1.055 26.292 1.00 95.44 126 GLU A CA 1
ATOM 999 C C . GLU A 1 126 ? -12.247 0.130 27.357 1.00 95.44 126 GLU A C 1
ATOM 1001 O O . GLU A 1 126 ? -11.982 0.558 28.477 1.00 95.44 126 GLU A O 1
ATOM 1006 N N . ARG A 1 127 ? -11.911 -1.112 26.985 1.00 95.12 127 ARG A N 1
ATOM 1007 C CA . ARG A 1 127 ? -11.303 -2.078 27.914 1.00 95.12 127 ARG A CA 1
ATOM 1008 C C . ARG A 1 127 ? -9.969 -1.604 28.488 1.00 95.12 127 ARG A C 1
ATOM 1010 O O . ARG A 1 127 ? -9.700 -1.825 29.664 1.00 95.12 127 ARG A O 1
ATOM 1017 N N . VAL A 1 128 ? -9.131 -0.970 27.669 1.00 95.88 128 VAL A N 1
ATOM 1018 C CA . VAL A 1 128 ? -7.832 -0.446 28.121 1.00 95.88 128 VAL A CA 1
ATOM 1019 C C . VAL A 1 128 ? -8.017 0.766 29.041 1.00 95.88 128 VAL A C 1
ATOM 1021 O O . VAL A 1 128 ? -7.265 0.927 30.002 1.00 95.88 128 VAL A O 1
ATOM 1024 N N . LEU A 1 129 ? -9.021 1.609 28.789 1.00 94.62 129 LEU A N 1
ATOM 1025 C CA . LEU A 1 129 ? -9.348 2.741 29.660 1.00 94.62 129 LEU A CA 1
ATOM 1026 C C . LEU A 1 129 ? -9.892 2.282 31.021 1.00 94.62 129 LEU A C 1
ATOM 1028 O O . LEU A 1 129 ? -9.517 2.853 32.048 1.00 94.62 129 LEU A O 1
ATOM 1032 N N . ASP A 1 130 ? -10.705 1.229 31.052 1.00 94.19 130 ASP A N 1
ATOM 1033 C CA . ASP A 1 130 ? -11.203 0.622 32.293 1.00 94.19 130 ASP A CA 1
ATOM 1034 C C . ASP A 1 130 ? -10.054 0.017 33.129 1.00 94.19 130 ASP A C 1
ATOM 1036 O O . ASP A 1 130 ? -9.967 0.199 34.348 1.00 94.19 130 ASP A O 1
ATOM 1040 N N . GLU A 1 131 ? -9.096 -0.644 32.473 1.00 93.50 131 GLU A N 1
ATOM 1041 C CA . GLU A 1 131 ? -7.875 -1.131 33.128 1.00 93.50 131 GLU A CA 1
ATOM 1042 C C . GLU A 1 131 ? -7.036 0.031 33.691 1.00 93.50 131 GLU A C 1
ATOM 1044 O O . GLU A 1 131 ? -6.545 -0.026 34.820 1.00 93.50 131 GLU A O 1
ATOM 1049 N N . TRP A 1 132 ? -6.908 1.131 32.946 1.00 91.62 132 TRP A N 1
ATOM 1050 C CA . TRP A 1 132 ? -6.141 2.291 33.397 1.00 91.62 132 TRP A CA 1
ATOM 1051 C C . TRP A 1 132 ? -6.797 3.030 34.572 1.00 91.62 132 TRP A C 1
ATOM 1053 O O . TRP A 1 132 ? -6.106 3.453 35.503 1.00 91.62 132 TRP A O 1
ATOM 1063 N N . THR A 1 133 ? -8.123 3.184 34.556 1.00 91.50 133 THR A N 1
ATOM 1064 C CA . THR A 1 133 ? -8.869 3.840 35.643 1.00 91.50 133 THR A CA 1
ATOM 1065 C C . THR A 1 133 ? -8.801 3.029 36.931 1.00 91.50 133 THR A C 1
ATOM 1067 O O . THR A 1 133 ? -8.434 3.582 37.968 1.00 91.50 133 THR A O 1
ATOM 1070 N N . SER A 1 134 ? -9.024 1.714 36.861 1.00 87.69 134 SER A N 1
ATOM 1071 C CA . SER A 1 134 ? -8.886 0.826 38.023 1.00 87.69 134 SER A CA 1
ATOM 1072 C C . SER A 1 134 ? -7.462 0.826 38.600 1.00 87.69 134 SER A C 1
ATOM 1074 O O . SER A 1 134 ? -7.286 0.948 39.814 1.00 87.69 134 SER A O 1
ATOM 1076 N N . ALA A 1 135 ? -6.423 0.792 37.756 1.00 85.44 135 ALA A N 1
ATOM 1077 C CA . ALA A 1 135 ? -5.032 0.898 38.206 1.00 85.44 135 ALA A CA 1
ATOM 1078 C C . ALA A 1 135 ? -4.739 2.238 38.907 1.00 85.44 135 ALA A C 1
ATOM 1080 O O . ALA A 1 135 ? -4.035 2.285 39.922 1.00 85.44 135 ALA A O 1
ATOM 1081 N N . ARG A 1 136 ? -5.304 3.336 38.394 1.00 86.94 136 ARG A N 1
ATOM 1082 C CA . ARG A 1 136 ? -5.159 4.667 38.985 1.00 86.94 136 ARG A CA 1
ATOM 1083 C C . ARG A 1 136 ? -5.855 4.775 40.340 1.00 86.94 136 ARG A C 1
ATOM 1085 O O . ARG A 1 136 ? -5.256 5.312 41.269 1.00 86.94 136 ARG A O 1
ATOM 1092 N N . GLU A 1 137 ? -7.069 4.255 40.474 1.00 86.00 137 GLU A N 1
ATOM 1093 C CA . GLU A 1 137 ? -7.800 4.232 41.747 1.00 86.00 137 GLU A CA 1
ATOM 1094 C C . GLU A 1 137 ? -7.037 3.448 42.820 1.00 86.00 137 GLU A C 1
ATOM 1096 O O . GLU A 1 137 ? -6.891 3.917 43.951 1.00 86.00 137 GLU A O 1
ATOM 1101 N N . ILE A 1 138 ? -6.461 2.298 42.449 1.00 77.38 138 ILE A N 1
ATOM 1102 C CA . ILE A 1 138 ? -5.590 1.512 43.331 1.00 77.38 138 ILE A CA 1
ATOM 1103 C C . ILE A 1 138 ? -4.398 2.364 43.793 1.00 77.38 138 ILE A C 1
ATOM 1105 O O . ILE A 1 138 ? -4.093 2.427 44.987 1.00 77.38 138 ILE A O 1
ATOM 1109 N N . GLN A 1 139 ? -3.738 3.067 42.871 1.00 79.00 139 GLN A N 1
ATOM 1110 C CA . GLN A 1 139 ? -2.571 3.890 43.185 1.00 79.00 139 GLN A CA 1
ATOM 1111 C C . GLN A 1 139 ? -2.909 5.119 44.044 1.00 79.00 139 GLN A C 1
ATOM 1113 O O . GLN A 1 139 ? -2.158 5.450 44.967 1.00 79.00 139 GLN A O 1
ATOM 1118 N N . GLU A 1 140 ? -4.040 5.777 43.792 1.00 83.88 140 GLU A N 1
ATOM 1119 C CA . GLU A 1 140 ? -4.544 6.873 44.626 1.00 83.88 140 GLU A CA 1
ATOM 1120 C C . GLU A 1 140 ? -4.903 6.378 46.038 1.00 83.88 140 GLU A C 1
ATOM 1122 O O . GLU A 1 140 ? -4.560 7.043 47.019 1.00 83.88 140 GLU A O 1
ATOM 1127 N N . GLY A 1 141 ? -5.476 5.175 46.163 1.00 80.19 141 GLY A N 1
ATOM 1128 C CA . GLY A 1 141 ? -5.731 4.509 47.443 1.00 80.19 141 GLY A CA 1
ATOM 1129 C C . GLY A 1 141 ? -4.455 4.265 48.256 1.00 80.19 141 GLY A C 1
ATOM 1130 O O . GLY A 1 141 ? -4.389 4.629 49.433 1.00 80.19 141 GLY A O 1
ATOM 1131 N N . PHE A 1 142 ? -3.396 3.745 47.627 1.00 74.44 142 PHE A N 1
ATOM 1132 C CA . PHE A 1 142 ? -2.087 3.587 48.276 1.00 74.44 142 PHE A CA 1
ATOM 1133 C C . PHE A 1 142 ? -1.444 4.933 48.649 1.00 74.44 142 PHE A C 1
ATOM 1135 O O . PHE A 1 142 ? -0.888 5.072 49.740 1.00 74.44 142 PHE A O 1
ATOM 1142 N N . ALA A 1 143 ? -1.546 5.951 47.791 1.00 77.62 143 ALA A N 1
ATOM 1143 C CA . ALA A 1 143 ? -1.003 7.285 48.061 1.00 77.62 143 ALA A CA 1
ATOM 1144 C C . ALA A 1 143 ? -1.766 8.041 49.167 1.00 77.62 143 ALA A C 1
ATOM 1146 O O . ALA A 1 143 ? -1.183 8.879 49.864 1.00 77.62 143 ALA A O 1
ATOM 1147 N N . ALA A 1 144 ? -3.063 7.776 49.336 1.00 74.81 144 ALA A N 1
ATOM 1148 C CA . ALA A 1 144 ? -3.871 8.296 50.436 1.00 74.81 144 ALA A CA 1
ATOM 1149 C C . ALA A 1 144 ? -3.576 7.555 51.753 1.00 74.81 144 ALA A C 1
ATOM 1151 O O . ALA A 1 144 ? -3.400 8.195 52.792 1.00 74.81 144 ALA A O 1
ATOM 1152 N N . ALA A 1 145 ? -3.422 6.227 51.707 1.00 69.19 145 ALA A N 1
ATOM 1153 C CA . ALA A 1 145 ? -3.027 5.418 52.860 1.00 69.19 145 ALA A CA 1
ATOM 1154 C C . ALA A 1 145 ? -1.615 5.774 53.365 1.00 69.19 145 ALA A C 1
ATOM 1156 O O . ALA A 1 145 ? -1.405 5.921 54.569 1.00 69.19 145 ALA A O 1
ATOM 1157 N N . GLY A 1 146 ? -0.664 6.015 52.456 1.00 63.19 146 GLY A N 1
ATOM 1158 C CA . GLY A 1 146 ? 0.687 6.472 52.799 1.00 63.19 146 GLY A CA 1
ATOM 1159 C C . GLY A 1 146 ? 0.733 7.871 53.430 1.00 63.19 146 GLY A C 1
ATOM 1160 O O . GLY A 1 146 ? 1.605 8.140 54.253 1.00 63.19 146 GLY A O 1
ATOM 1161 N N . ARG A 1 147 ? -0.229 8.753 53.112 1.00 59.06 147 ARG A N 1
ATOM 1162 C CA . ARG A 1 147 ? -0.348 10.089 53.728 1.00 59.06 147 ARG A C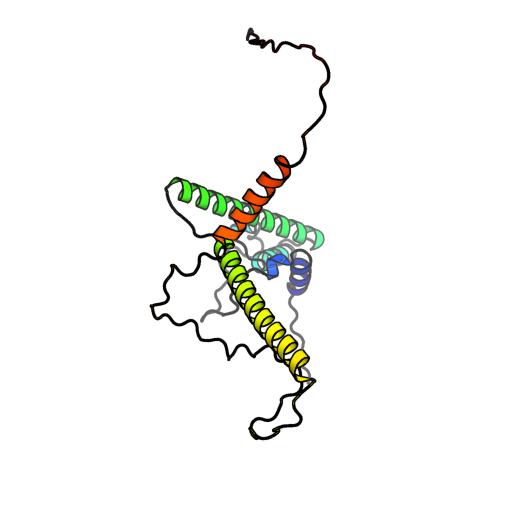A 1
ATOM 1163 C C . ARG A 1 147 ? -0.926 10.046 55.144 1.00 59.06 147 ARG A C 1
ATOM 1165 O O . ARG A 1 147 ? -0.436 10.770 56.005 1.00 59.06 147 ARG A O 1
ATOM 1172 N N . ASN A 1 148 ? -1.893 9.168 55.411 1.00 57.09 148 ASN A N 1
ATOM 1173 C CA . ASN A 1 148 ? -2.447 8.983 56.760 1.00 57.09 148 ASN A CA 1
ATOM 1174 C C . ASN A 1 148 ? -1.565 8.094 57.664 1.00 57.09 148 ASN A C 1
ATOM 1176 O O . ASN A 1 148 ? -1.671 8.169 58.885 1.00 57.09 148 ASN A O 1
ATOM 1180 N N . GLY A 1 149 ? -0.655 7.295 57.093 1.00 47.50 149 GLY A N 1
ATOM 1181 C CA . GLY A 1 149 ? 0.314 6.471 57.832 1.00 47.50 149 GLY A CA 1
ATOM 1182 C C . GLY A 1 149 ? 1.561 7.213 58.340 1.00 47.50 149 GLY A C 1
ATOM 1183 O O . GLY A 1 149 ? 2.301 6.671 59.159 1.00 47.50 149 GLY A O 1
ATOM 1184 N N . ALA A 1 150 ? 1.792 8.464 57.921 1.00 44.03 150 ALA A N 1
ATOM 1185 C CA . ALA A 1 150 ? 2.964 9.247 58.335 1.00 44.03 150 ALA A CA 1
ATOM 1186 C C . ALA A 1 150 ? 2.898 9.773 59.788 1.00 44.03 150 ALA A C 1
ATOM 1188 O O . ALA A 1 150 ? 3.874 10.343 60.273 1.00 44.03 150 ALA A O 1
ATOM 1189 N N . GLN A 1 151 ? 1.784 9.567 60.503 1.00 43.66 151 GLN A N 1
ATOM 1190 C CA . GLN A 1 151 ? 1.646 9.915 61.926 1.00 43.66 151 GLN A CA 1
ATOM 1191 C C . GLN A 1 151 ? 1.546 8.704 62.869 1.00 43.66 151 GLN A C 1
ATOM 1193 O O . GLN A 1 151 ? 1.338 8.885 64.066 1.00 43.66 151 GLN A O 1
ATOM 1198 N N . GLY A 1 152 ? 1.769 7.475 62.392 1.00 45.09 152 GLY A N 1
ATOM 1199 C CA . GLY A 1 152 ? 1.753 6.320 63.290 1.00 45.09 152 GLY A CA 1
ATOM 1200 C C . GLY A 1 152 ? 2.164 5.004 62.650 1.00 45.09 152 GLY A C 1
ATOM 1201 O O . GLY A 1 152 ? 1.319 4.142 62.461 1.00 45.09 152 GLY A O 1
ATOM 1202 N N . ALA A 1 153 ? 3.453 4.820 62.352 1.00 39.88 153 ALA A N 1
ATOM 1203 C CA . ALA A 1 153 ? 4.004 3.488 62.083 1.00 39.88 153 ALA A CA 1
ATOM 1204 C C . ALA A 1 153 ? 5.531 3.438 62.279 1.00 39.88 153 ALA A C 1
ATOM 1206 O O . ALA A 1 153 ? 6.291 3.131 61.366 1.00 39.88 153 ALA A O 1
ATOM 1207 N N . GLN A 1 154 ? 5.995 3.684 63.508 1.00 40.22 154 GLN A N 1
ATOM 1208 C CA . GLN A 1 154 ? 7.144 2.938 64.033 1.00 40.22 154 GLN A CA 1
ATOM 1209 C C . GLN A 1 154 ? 6.612 1.646 64.662 1.00 40.22 154 GLN A C 1
ATOM 1211 O O . GLN A 1 154 ? 6.605 1.490 65.877 1.00 40.22 154 GLN A O 1
ATOM 1216 N N . ALA A 1 155 ? 6.090 0.735 63.846 1.00 41.19 155 ALA A N 1
ATOM 1217 C CA . ALA A 1 155 ? 5.783 -0.617 64.288 1.00 41.19 155 ALA A CA 1
ATOM 1218 C C . ALA A 1 155 ? 5.752 -1.559 63.081 1.00 41.19 155 ALA A C 1
ATOM 1220 O O . ALA A 1 155 ? 4.906 -1.430 62.206 1.00 41.19 155 ALA A O 1
ATOM 1221 N N . GLN A 1 156 ? 6.673 -2.525 63.109 1.00 39.53 156 GLN A N 1
ATOM 1222 C CA . GLN A 1 156 ? 6.672 -3.778 62.345 1.00 39.53 156 GLN A CA 1
ATOM 1223 C C . GLN A 1 156 ? 7.139 -3.724 60.882 1.00 39.53 156 GLN A C 1
ATOM 1225 O O . GLN A 1 156 ? 6.434 -4.069 59.941 1.00 39.53 156 GLN A O 1
ATOM 1230 N N . THR A 1 157 ? 8.441 -3.479 60.725 1.00 40.75 157 THR A N 1
ATOM 1231 C CA . THR A 1 157 ? 9.252 -4.199 59.733 1.00 40.75 157 THR A CA 1
ATOM 1232 C C . THR A 1 157 ? 9.419 -5.642 60.214 1.00 40.75 157 THR A C 1
ATOM 1234 O O . THR A 1 157 ? 10.273 -5.878 61.065 1.00 40.75 157 THR A O 1
ATOM 1237 N N . GLN A 1 158 ? 8.598 -6.583 59.734 1.00 48.03 158 GLN A N 1
ATOM 1238 C CA . GLN A 1 158 ? 8.884 -8.033 59.720 1.00 48.03 158 GLN A CA 1
ATOM 1239 C C . GLN A 1 158 ? 7.710 -8.821 59.112 1.00 48.03 158 GLN A C 1
ATOM 1241 O O . GLN A 1 158 ? 6.909 -9.345 59.863 1.00 48.03 158 GLN A O 1
ATOM 1246 N N . VAL A 1 159 ? 7.597 -8.857 57.779 1.00 34.88 159 VAL A N 1
ATOM 1247 C CA . VAL A 1 159 ? 7.317 -10.007 56.872 1.00 34.88 159 VAL A CA 1
ATOM 1248 C C . VAL A 1 159 ? 7.357 -9.377 55.461 1.00 34.88 159 VAL A C 1
ATOM 1250 O O . VAL A 1 159 ? 6.711 -8.364 55.252 1.00 34.88 159 VAL A O 1
ATOM 1253 N N . ALA A 1 160 ? 8.109 -9.785 54.446 1.00 34.31 160 ALA A N 1
ATOM 1254 C CA . ALA A 1 160 ? 8.699 -11.061 54.113 1.00 34.31 160 ALA A CA 1
ATOM 1255 C C . ALA A 1 160 ? 10.073 -10.832 53.463 1.00 34.31 160 ALA A C 1
ATOM 1257 O O . ALA A 1 160 ? 10.234 -10.024 52.548 1.00 34.31 160 ALA A O 1
ATOM 1258 N N . GLN A 1 161 ? 11.065 -11.581 53.931 1.00 38.00 161 GLN A N 1
ATOM 1259 C CA . GLN A 1 161 ? 12.237 -11.892 53.128 1.00 38.00 161 GLN A CA 1
ATOM 1260 C C . GLN A 1 161 ? 11.798 -12.864 52.031 1.00 38.00 161 GLN A C 1
ATOM 1262 O O . GLN A 1 161 ? 11.209 -13.899 52.334 1.00 38.00 161 GLN A O 1
ATOM 1267 N N . GLY A 1 162 ? 12.107 -12.532 50.778 1.00 36.25 162 GLY A N 1
ATOM 1268 C CA . GLY A 1 162 ? 12.001 -13.459 49.654 1.00 36.25 162 GLY A CA 1
ATOM 1269 C C . GLY A 1 162 ? 11.155 -12.949 48.496 1.00 36.25 162 GLY A C 1
ATOM 1270 O O . GLY A 1 162 ? 10.101 -13.505 48.252 1.00 36.25 162 GLY A O 1
ATOM 1271 N N . VAL A 1 163 ? 11.607 -11.902 47.803 1.00 31.81 163 VAL A N 1
ATOM 1272 C CA . VAL A 1 163 ? 11.962 -11.904 46.368 1.00 31.81 163 VAL A CA 1
ATOM 1273 C C . VAL A 1 163 ? 12.759 -10.615 46.139 1.00 31.81 163 VAL A C 1
ATOM 1275 O O . VAL A 1 163 ? 12.348 -9.532 46.551 1.00 31.81 163 VAL A O 1
ATOM 1278 N N . ALA A 1 164 ? 13.951 -10.743 45.561 1.00 33.41 164 ALA A N 1
ATOM 1279 C CA . ALA A 1 164 ? 14.819 -9.619 45.241 1.00 33.41 164 ALA A CA 1
ATOM 1280 C C . ALA A 1 164 ? 14.111 -8.621 44.307 1.00 33.41 164 ALA A C 1
ATOM 1282 O O . ALA A 1 164 ? 13.476 -9.014 43.331 1.00 33.41 164 ALA A O 1
ATOM 1283 N N . ALA A 1 165 ? 14.250 -7.330 44.599 1.00 32.31 165 ALA A N 1
ATOM 1284 C CA . ALA A 1 165 ? 13.788 -6.257 43.730 1.00 32.31 165 ALA A CA 1
ATOM 1285 C C . ALA A 1 165 ? 14.519 -6.294 42.374 1.00 32.31 165 ALA A C 1
ATOM 1287 O O . ALA A 1 165 ? 15.754 -6.289 42.374 1.00 32.31 165 ALA A O 1
ATOM 1288 N N . PRO A 1 166 ? 13.825 -6.224 41.224 1.00 37.78 166 PRO A N 1
ATOM 1289 C CA . PRO A 1 166 ? 14.426 -5.657 40.034 1.00 37.78 166 PRO A CA 1
ATOM 1290 C C . PRO A 1 166 ? 14.313 -4.131 40.114 1.00 37.78 166 PRO A C 1
ATOM 1292 O O . PRO A 1 166 ? 13.239 -3.554 40.287 1.00 37.78 166 PRO A O 1
ATOM 1295 N N . GLN A 1 167 ? 15.465 -3.474 40.022 1.00 35.44 167 GLN A N 1
ATOM 1296 C CA . GLN A 1 167 ? 15.559 -2.048 39.750 1.00 35.44 167 GLN A CA 1
ATOM 1297 C C . GLN A 1 167 ? 14.959 -1.761 38.365 1.00 35.44 167 GLN A C 1
ATOM 1299 O O . GLN A 1 167 ? 15.299 -2.442 37.401 1.00 35.44 167 GLN A O 1
ATOM 1304 N N . GLY A 1 168 ? 14.132 -0.718 38.264 1.00 36.66 168 GLY A N 1
ATOM 1305 C CA . GLY A 1 168 ? 13.688 -0.147 36.989 1.00 36.66 168 GLY A CA 1
ATOM 1306 C C . GLY A 1 168 ? 12.276 -0.558 36.568 1.00 36.66 168 GLY A C 1
ATOM 1307 O O . GLY A 1 168 ? 12.003 -1.725 36.327 1.00 36.66 168 GLY A O 1
ATOM 1308 N N . SER A 1 169 ? 11.397 0.446 36.493 1.00 45.06 169 SER A N 1
ATOM 1309 C CA . SER A 1 169 ? 10.094 0.494 35.804 1.00 45.06 169 SER A CA 1
ATOM 1310 C C . SER A 1 169 ? 9.615 -0.798 35.120 1.00 45.06 169 SER A C 1
ATOM 1312 O O . SER A 1 169 ? 10.086 -1.149 34.038 1.00 45.06 169 SER A O 1
ATOM 1314 N N . VAL A 1 170 ? 8.601 -1.440 35.702 1.00 41.31 170 VAL A N 1
ATOM 1315 C CA . VAL A 1 170 ? 7.957 -2.635 35.146 1.00 41.31 170 VAL A CA 1
ATOM 1316 C C . VAL A 1 170 ? 6.628 -2.232 34.510 1.00 41.31 170 VAL A C 1
ATOM 1318 O O . VAL A 1 170 ? 5.596 -2.184 35.170 1.00 41.31 170 VAL A O 1
ATOM 1321 N N . TRP A 1 171 ? 6.647 -1.964 33.205 1.00 37.09 171 TRP A N 1
ATOM 1322 C CA . TRP A 1 171 ? 5.555 -2.473 32.378 1.00 37.09 171 TRP A CA 1
ATOM 1323 C C . TRP A 1 171 ? 5.706 -3.995 32.405 1.00 37.09 171 TRP A C 1
ATOM 1325 O O . TRP A 1 171 ? 6.802 -4.501 32.156 1.00 37.09 171 TRP A O 1
ATOM 1335 N N . ALA A 1 172 ? 4.662 -4.720 32.801 1.00 41.00 172 ALA A N 1
ATOM 1336 C CA . ALA A 1 172 ? 4.732 -6.173 32.901 1.00 41.00 172 ALA A CA 1
ATOM 1337 C C . ALA A 1 172 ? 5.128 -6.789 31.540 1.00 41.00 172 ALA A C 1
ATOM 1339 O O . ALA A 1 172 ? 4.623 -6.342 30.504 1.00 41.00 172 ALA A O 1
ATOM 1340 N N . PRO A 1 173 ? 6.013 -7.803 31.504 1.00 46.62 173 PRO A N 1
ATOM 1341 C CA . PRO A 1 173 ? 6.299 -8.526 30.272 1.00 46.62 173 PRO A CA 1
ATOM 1342 C C . PRO A 1 173 ? 5.026 -9.218 29.765 1.00 46.62 173 PRO A C 1
ATOM 1344 O O . PRO A 1 173 ? 4.205 -9.698 30.549 1.00 46.62 173 PRO A O 1
ATOM 1347 N N . ALA A 1 174 ? 4.874 -9.281 28.438 1.00 46.81 174 ALA A N 1
ATOM 1348 C CA . ALA A 1 174 ? 3.683 -9.778 27.734 1.00 46.81 174 ALA A CA 1
ATOM 1349 C C . ALA A 1 174 ? 3.254 -11.215 28.111 1.00 46.81 174 ALA A C 1
ATOM 1351 O O . ALA A 1 174 ? 2.147 -11.636 27.785 1.00 46.81 174 ALA A O 1
ATOM 1352 N N . GLU A 1 175 ? 4.115 -11.941 28.817 1.00 42.94 175 GLU A N 1
ATOM 1353 C CA . GLU A 1 175 ? 3.972 -13.329 29.257 1.00 42.94 175 GLU A CA 1
ATOM 1354 C C . GLU A 1 175 ? 3.036 -13.489 30.471 1.00 42.94 175 GLU A C 1
ATOM 1356 O O . GLU A 1 175 ? 2.552 -14.586 30.730 1.00 42.94 175 GLU A O 1
ATOM 1361 N N . ALA A 1 176 ? 2.733 -12.401 31.193 1.00 40.53 176 ALA A N 1
ATOM 1362 C CA . ALA A 1 176 ? 1.803 -12.402 32.330 1.00 40.53 176 ALA A CA 1
ATOM 1363 C C . ALA A 1 176 ? 0.341 -12.096 31.938 1.00 40.53 176 ALA A C 1
ATOM 1365 O O . ALA A 1 176 ? -0.510 -11.898 32.806 1.00 40.53 176 ALA A O 1
ATOM 1366 N N . ARG A 1 177 ? 0.030 -12.036 30.637 1.00 46.31 177 ARG A N 1
ATOM 1367 C CA . ARG A 1 177 ? -1.346 -11.872 30.154 1.00 46.31 177 ARG A CA 1
ATOM 1368 C C . ARG A 1 177 ? -2.083 -13.211 30.259 1.00 46.31 177 ARG A C 1
ATOM 1370 O O . ARG A 1 177 ? -1.589 -14.191 29.700 1.00 46.31 177 ARG A O 1
ATOM 1377 N N . PRO A 1 178 ? -3.254 -13.290 30.920 1.00 42.12 178 PRO A N 1
ATOM 1378 C CA . PRO A 1 178 ? -4.050 -14.508 30.873 1.00 42.12 178 PRO A CA 1
ATOM 1379 C C . PRO A 1 178 ? -4.392 -14.816 29.412 1.00 42.12 178 PRO A C 1
ATOM 1381 O O . PRO A 1 178 ? -4.868 -13.954 28.669 1.00 42.12 178 PRO A O 1
ATOM 1384 N N . ALA A 1 179 ? -4.080 -16.043 28.993 1.00 39.38 179 ALA A N 1
ATOM 1385 C CA . ALA A 1 179 ? -4.336 -16.519 27.647 1.00 39.38 179 ALA A CA 1
ATOM 1386 C C . ALA A 1 179 ? -5.826 -16.373 27.310 1.00 39.38 179 ALA A C 1
ATOM 1388 O O . ALA A 1 179 ? -6.700 -16.768 28.082 1.00 39.38 179 ALA A O 1
ATOM 1389 N N . PHE A 1 180 ? -6.104 -15.826 26.128 1.00 41.69 180 PHE A N 1
ATOM 1390 C CA . PHE A 1 180 ? -7.431 -15.836 25.531 1.00 41.69 180 PHE A CA 1
ATOM 1391 C C . PHE A 1 180 ? -7.808 -17.296 25.232 1.00 41.69 180 PHE A C 1
ATOM 1393 O O . PHE A 1 180 ? -7.352 -17.875 24.248 1.00 41.69 180 PHE A O 1
ATOM 1400 N N . GLY A 1 181 ? -8.592 -17.908 26.118 1.00 32.81 181 GLY A N 1
ATOM 1401 C CA . GLY A 1 181 ? -9.068 -19.283 26.004 1.00 32.81 181 GLY A CA 1
ATOM 1402 C C . GLY A 1 181 ? -10.490 -19.377 26.535 1.00 32.81 181 GLY A C 1
ATOM 1403 O O . GLY A 1 181 ? -10.739 -19.081 27.699 1.00 32.81 181 GLY A O 1
ATOM 1404 N N . GLY A 1 182 ? -11.422 -19.730 25.649 1.00 38.03 182 GLY A N 1
ATOM 1405 C CA . GLY A 1 182 ? -12.853 -19.761 25.918 1.00 38.03 182 GLY A CA 1
ATOM 1406 C C . GLY A 1 182 ? -13.251 -20.660 27.090 1.00 38.03 182 GLY A C 1
ATOM 1407 O O . GLY A 1 182 ? -12.743 -21.763 27.264 1.00 38.03 182 GLY A O 1
ATOM 1408 N N . GLY A 1 183 ? -14.220 -20.180 27.860 1.00 29.00 183 GLY A N 1
ATOM 1409 C CA . GLY A 1 183 ? -14.853 -20.907 28.952 1.00 29.00 183 GLY A CA 1
ATOM 1410 C C . GLY A 1 183 ? -15.895 -20.004 29.595 1.00 29.00 183 GLY A C 1
ATOM 1411 O O . GLY A 1 183 ? -15.548 -18.969 30.149 1.00 29.00 183 GLY A O 1
ATOM 1412 N N . GLY A 1 184 ? -17.168 -20.352 29.409 1.00 39.03 184 GLY A N 1
ATOM 1413 C CA . GLY A 1 184 ? -18.331 -19.524 29.718 1.00 39.03 184 GLY A CA 1
ATOM 1414 C C . GLY A 1 184 ? -18.484 -19.091 31.178 1.00 39.03 184 GLY A C 1
ATOM 1415 O O . GLY A 1 184 ? -17.951 -19.712 32.094 1.00 39.03 184 GLY A O 1
ATOM 1416 N N . GLY A 1 185 ? -19.312 -18.058 31.366 1.00 36.53 185 GLY A N 1
ATOM 1417 C CA . GLY A 1 185 ? -19.957 -17.779 32.651 1.00 36.53 185 GLY A CA 1
ATOM 1418 C C . GLY A 1 185 ? -19.731 -16.397 33.263 1.00 36.53 185 GLY A C 1
ATOM 1419 O O . GLY A 1 185 ? -19.945 -16.262 34.462 1.00 36.53 185 GLY A O 1
ATOM 1420 N N . ALA A 1 186 ? -19.328 -15.380 32.498 1.00 38.69 186 ALA A N 1
ATOM 1421 C CA . ALA A 1 186 ? -19.395 -13.996 32.967 1.00 38.69 186 ALA A CA 1
ATOM 1422 C C . ALA A 1 186 ? -20.662 -13.336 32.406 1.00 38.69 186 ALA A C 1
ATOM 1424 O O . ALA A 1 186 ? -20.827 -13.222 31.195 1.00 38.69 186 ALA A O 1
ATOM 1425 N N . ASP A 1 187 ? -21.566 -12.987 33.313 1.00 38.06 187 ASP A N 1
ATOM 1426 C CA . ASP A 1 187 ? -22.853 -12.341 33.080 1.00 38.06 187 ASP A CA 1
ATOM 1427 C C . ASP A 1 187 ? -22.698 -11.087 32.192 1.00 38.06 187 ASP A C 1
ATOM 1429 O O . ASP A 1 187 ? -22.122 -10.080 32.605 1.00 38.06 187 ASP A O 1
ATOM 1433 N N . GLU A 1 188 ? -23.200 -11.154 30.952 1.00 45.34 188 GLU A N 1
ATOM 1434 C CA . GLU A 1 188 ? -23.147 -10.066 29.957 1.00 45.34 188 GLU A CA 1
ATOM 1435 C C . GLU A 1 188 ? -23.982 -8.834 30.367 1.00 45.34 188 GLU A C 1
ATOM 1437 O O . GLU A 1 188 ? -23.964 -7.815 29.679 1.00 45.34 188 GLU A O 1
ATOM 1442 N N . SER A 1 189 ? -24.697 -8.893 31.497 1.00 46.03 189 SER A N 1
ATOM 1443 C CA . SER A 1 189 ? -25.528 -7.795 32.005 1.00 46.03 189 SER A CA 1
ATOM 1444 C C . SER A 1 189 ? -24.805 -6.822 32.950 1.00 46.03 189 SER A C 1
ATOM 1446 O O . SER A 1 189 ? -25.355 -5.770 33.272 1.00 46.03 189 SER A O 1
ATOM 1448 N N . LEU A 1 190 ? -23.554 -7.105 33.340 1.00 41.09 190 LEU A N 1
ATOM 1449 C CA . LEU A 1 190 ? -22.737 -6.224 34.195 1.00 41.09 190 LEU A CA 1
ATOM 1450 C C . LEU A 1 190 ? -21.870 -5.207 33.432 1.00 41.09 190 LEU A C 1
ATOM 1452 O O . LEU A 1 190 ? -21.137 -4.438 34.051 1.00 41.09 190 LEU A O 1
ATOM 1456 N N . PHE A 1 191 ? -21.964 -5.161 32.103 1.00 46.25 191 PHE A N 1
ATOM 1457 C CA . PHE A 1 191 ? -21.260 -4.185 31.270 1.00 46.25 191 PHE A CA 1
ATOM 1458 C C . PHE A 1 191 ? -22.245 -3.159 30.689 1.00 46.25 191 PHE A C 1
ATOM 1460 O O . PHE A 1 191 ? -22.576 -3.182 29.506 1.00 46.25 191 PHE A O 1
ATOM 1467 N N . SER A 1 192 ? -22.748 -2.253 31.535 1.00 48.47 192 SER A N 1
ATOM 1468 C CA . SER A 1 192 ? -23.595 -1.119 31.111 1.00 48.47 192 SER A CA 1
ATOM 1469 C C . SER A 1 192 ? -22.957 0.257 31.345 1.00 48.47 192 SER A C 1
ATOM 1471 O O . SER A 1 192 ? -23.614 1.280 31.150 1.00 48.47 192 SER A O 1
ATOM 1473 N N . GLY A 1 193 ? -21.678 0.313 31.731 1.00 42.16 193 GLY A N 1
ATOM 1474 C CA . GLY A 1 193 ? -21.025 1.549 32.180 1.00 42.16 193 GLY A CA 1
ATOM 1475 C C . GLY A 1 193 ? -20.857 2.649 31.120 1.00 42.16 193 GLY A C 1
ATOM 1476 O O . GLY A 1 193 ? -20.658 3.804 31.484 1.00 42.16 193 GLY A O 1
ATOM 1477 N N . GLY A 1 194 ? -20.965 2.335 29.823 1.00 46.75 194 GLY A N 1
ATOM 1478 C CA . GLY A 1 194 ? -20.742 3.304 28.736 1.00 46.75 194 GLY A CA 1
ATOM 1479 C C . GLY A 1 194 ? -22.001 3.988 28.185 1.00 46.75 194 GLY A C 1
ATOM 1480 O O . GLY A 1 194 ? -21.954 5.153 27.786 1.00 46.75 194 GLY A O 1
ATOM 1481 N N . VAL A 1 195 ? -23.156 3.311 28.190 1.00 49.78 195 VAL A N 1
ATOM 1482 C CA . VAL A 1 195 ? -24.393 3.851 27.581 1.00 49.78 195 VAL A CA 1
ATOM 1483 C C . VAL A 1 195 ? -24.972 5.000 28.421 1.00 49.78 195 VAL A C 1
ATOM 1485 O O . VAL A 1 195 ? -25.560 5.943 27.890 1.00 49.78 195 VAL A O 1
ATOM 1488 N N . GLU A 1 196 ? -24.728 4.989 29.733 1.00 51.19 196 GLU A N 1
ATOM 1489 C CA . GLU A 1 196 ? -25.145 6.065 30.637 1.00 51.19 196 GLU A CA 1
ATOM 1490 C C . GLU A 1 196 ? -24.294 7.341 30.502 1.00 51.19 196 GLU A C 1
ATOM 1492 O O . GLU A 1 196 ? -24.787 8.444 30.765 1.00 51.19 196 GLU A O 1
ATOM 1497 N N . TYR A 1 197 ? -23.046 7.237 30.029 1.00 46.72 197 TYR A N 1
ATOM 1498 C CA . TYR A 1 197 ? -22.155 8.395 29.889 1.00 46.72 197 TYR A CA 1
ATOM 1499 C C . TYR A 1 197 ? -22.599 9.346 28.769 1.00 46.72 197 TYR A C 1
ATOM 1501 O O . TYR A 1 197 ? -22.587 10.567 28.955 1.00 46.72 197 TYR A O 1
ATOM 1509 N N . LEU A 1 198 ? -23.101 8.814 27.651 1.00 51.00 198 LEU A N 1
ATOM 1510 C CA . LEU A 1 198 ? -23.696 9.621 26.577 1.00 51.00 198 LEU A CA 1
ATOM 1511 C C . LEU A 1 198 ? -25.013 10.290 27.019 1.00 51.00 198 LEU A C 1
ATOM 1513 O O . LEU A 1 198 ? -25.253 11.459 26.703 1.00 51.00 198 LEU A O 1
ATOM 1517 N N . GLY A 1 199 ? -25.828 9.605 27.830 1.00 50.00 199 GLY A N 1
ATOM 1518 C CA . GLY A 1 199 ? -27.050 10.175 28.415 1.00 50.00 199 GLY A CA 1
ATOM 1519 C C . GLY A 1 199 ? -26.780 11.328 29.392 1.00 50.00 199 GLY A C 1
ATOM 1520 O O . GLY A 1 199 ? -27.543 12.299 29.453 1.00 50.00 199 GLY A O 1
ATOM 1521 N N . ARG A 1 200 ? -25.658 11.279 30.122 1.00 46.62 200 ARG A N 1
ATOM 1522 C CA . ARG A 1 200 ? -25.246 12.334 31.064 1.00 46.62 200 ARG A CA 1
ATOM 1523 C C . ARG A 1 200 ? -24.811 13.619 30.357 1.00 46.62 200 ARG A C 1
ATOM 1525 O O . ARG A 1 200 ? -25.141 14.702 30.833 1.00 46.62 200 ARG A O 1
ATOM 1532 N N . PHE A 1 201 ? -24.149 13.517 29.203 1.00 45.31 201 PHE A N 1
ATOM 1533 C CA . PHE A 1 201 ? -23.789 14.684 28.387 1.00 45.31 201 PHE A CA 1
ATOM 1534 C C . PHE A 1 201 ? -24.999 15.291 27.664 1.00 45.31 201 PHE A C 1
ATOM 1536 O O . PHE A 1 201 ? -25.161 16.512 27.669 1.00 45.31 201 PHE A O 1
ATOM 1543 N N . ALA A 1 202 ? -25.906 14.462 27.136 1.00 52.47 202 ALA A N 1
ATOM 1544 C CA . ALA A 1 202 ? -27.142 14.942 26.512 1.00 52.47 202 ALA A CA 1
ATOM 1545 C C . ALA A 1 202 ? -28.061 15.676 27.514 1.00 52.47 202 ALA A C 1
ATOM 1547 O O . ALA A 1 202 ? -28.628 16.724 27.205 1.00 52.47 202 ALA A O 1
ATOM 1548 N N . SER A 1 203 ? -28.161 15.179 28.751 1.00 49.03 203 SER A N 1
ATOM 1549 C CA . SER A 1 203 ? -28.969 15.799 29.816 1.00 49.03 203 SER A CA 1
ATOM 1550 C C . SER A 1 203 ? -28.283 16.971 30.538 1.00 49.03 203 SER A C 1
ATOM 1552 O O . SER A 1 203 ? -28.960 17.766 31.198 1.00 49.03 203 SER A O 1
ATOM 1554 N N . ALA A 1 204 ? -26.960 17.117 30.409 1.00 50.22 204 ALA A N 1
ATOM 1555 C CA . ALA A 1 204 ? -26.222 18.297 30.862 1.00 50.22 204 ALA A CA 1
ATOM 1556 C C . ALA A 1 204 ? -26.418 19.492 29.911 1.00 50.22 204 ALA A C 1
ATOM 1558 O O . ALA A 1 204 ? -26.579 20.617 30.382 1.00 50.22 204 ALA A O 1
ATOM 1559 N N . GLY A 1 205 ? -26.511 19.248 28.597 1.00 44.97 205 GLY A N 1
ATOM 1560 C CA . GLY A 1 205 ? -26.849 20.280 27.606 1.00 44.97 205 GLY A CA 1
ATOM 1561 C C . GLY A 1 205 ? -28.289 20.803 27.716 1.00 44.97 205 GLY A C 1
ATOM 1562 O O . GLY A 1 205 ? -28.550 21.962 27.415 1.00 44.97 205 GLY A O 1
ATOM 1563 N N . ALA A 1 206 ? -29.222 19.984 28.212 1.00 45.16 206 ALA A N 1
ATOM 1564 C CA . ALA A 1 206 ? -30.612 20.399 28.418 1.00 45.16 206 ALA A CA 1
ATOM 1565 C C . ALA A 1 206 ? -30.813 21.288 29.666 1.00 45.16 206 ALA A C 1
ATOM 1567 O O . ALA A 1 206 ? -31.743 22.089 29.710 1.00 45.16 206 ALA A O 1
ATOM 1568 N N . ARG A 1 207 ? -29.939 21.183 30.680 1.00 42.72 207 ARG A N 1
ATOM 1569 C CA . ARG A 1 207 ? -30.057 21.945 31.940 1.00 42.72 207 ARG A CA 1
ATOM 1570 C C . ARG A 1 207 ? -29.452 23.348 31.886 1.00 42.72 207 ARG A C 1
ATOM 1572 O O . ARG A 1 207 ? -29.869 24.199 32.667 1.00 42.72 207 ARG A O 1
ATOM 1579 N N . SER A 1 208 ? -28.528 23.624 30.966 1.00 46.06 208 SER A N 1
ATOM 1580 C CA . SER A 1 208 ? -27.943 24.964 30.801 1.00 46.06 208 SER A CA 1
ATOM 1581 C C . SER A 1 208 ? -28.863 25.958 30.081 1.00 46.06 208 SER A C 1
ATOM 1583 O O . SER A 1 208 ? -28.628 27.158 30.164 1.00 46.06 208 SER A O 1
ATOM 1585 N N . VAL A 1 209 ? -29.939 25.492 29.433 1.00 46.81 209 VAL A N 1
ATOM 1586 C CA . VAL A 1 209 ? -30.919 26.356 28.742 1.00 46.81 209 VAL A CA 1
ATOM 1587 C C . VAL A 1 209 ? -32.049 26.829 29.672 1.00 46.81 209 VAL A C 1
ATOM 1589 O O . VAL A 1 209 ? -32.715 27.816 29.381 1.00 46.81 209 VAL A O 1
ATOM 1592 N N . GLN A 1 210 ? -32.259 26.180 30.823 1.00 43.34 210 GLN A N 1
ATOM 1593 C CA . GLN A 1 210 ? -33.431 26.430 31.678 1.00 43.34 210 GLN A CA 1
ATOM 1594 C C . GLN A 1 210 ? -33.142 27.296 32.919 1.00 43.34 210 GLN A C 1
ATOM 1596 O O . GLN A 1 210 ? -34.017 27.485 33.761 1.00 43.34 210 GLN A O 1
ATOM 1601 N N . GLY A 1 211 ? -31.923 27.830 33.036 1.00 40.53 211 GLY A N 1
ATOM 1602 C CA . GLY A 1 211 ? -31.422 28.496 34.240 1.00 40.53 211 GLY A CA 1
ATOM 1603 C C . GLY A 1 211 ? -30.920 29.924 34.040 1.00 40.53 211 GLY A C 1
ATOM 1604 O O . GLY A 1 211 ? -29.946 30.287 34.682 1.00 40.53 211 GLY A O 1
ATOM 1605 N N . GLN A 1 212 ? -31.530 30.730 33.168 1.00 39.44 212 GLN A N 1
ATOM 1606 C CA . GLN A 1 212 ? -31.322 32.186 33.141 1.00 39.44 212 GLN A CA 1
ATOM 1607 C C . GLN A 1 212 ? -32.550 32.873 32.528 1.00 39.44 212 GLN A C 1
ATOM 1609 O O . GLN A 1 212 ? -32.786 32.774 31.329 1.00 39.44 212 GLN A O 1
ATOM 1614 N N . GLY A 1 213 ? -33.347 33.555 33.359 1.00 32.22 213 GLY A N 1
ATOM 1615 C CA . GLY A 1 213 ? -34.447 34.402 32.889 1.00 32.22 213 GLY A CA 1
ATOM 1616 C C . GLY A 1 213 ? -35.628 34.513 33.855 1.00 32.22 213 GLY A C 1
ATOM 1617 O O . GLY A 1 213 ? -36.712 34.028 33.551 1.00 32.22 213 GLY A O 1
ATOM 1618 N N . GLN A 1 214 ? -35.445 35.173 35.002 1.00 32.78 214 GLN A N 1
ATOM 1619 C CA . GLN A 1 214 ? -36.557 35.797 35.727 1.00 32.78 214 GLN A CA 1
ATOM 1620 C C . GLN A 1 214 ? -36.260 37.287 35.916 1.00 32.78 214 GLN A C 1
ATOM 1622 O O . GLN A 1 214 ? -35.262 37.636 36.538 1.00 32.78 214 GLN A O 1
ATOM 1627 N N . GLY A 1 215 ? -37.169 38.122 35.399 1.00 30.42 215 GLY A N 1
ATOM 1628 C CA . GLY A 1 215 ? -37.336 39.531 35.757 1.00 30.42 215 GLY A CA 1
ATOM 1629 C C . GLY A 1 215 ? -36.820 40.535 34.729 1.00 30.42 215 GLY A C 1
ATOM 1630 O O . GLY A 1 215 ? -35.663 40.916 34.791 1.00 30.42 215 GLY A O 1
ATOM 1631 N N . GLU A 1 216 ? -37.682 40.998 33.820 1.00 32.53 216 GLU A N 1
ATOM 1632 C CA . GLU A 1 216 ? -38.187 42.381 33.866 1.00 32.53 216 GLU A CA 1
ATOM 1633 C C . GLU A 1 216 ? -39.274 42.625 32.805 1.00 32.53 216 GLU A C 1
ATOM 1635 O O . GLU A 1 216 ? -39.247 42.128 31.680 1.00 32.53 216 GLU A O 1
ATOM 1640 N N . GLU A 1 217 ? -40.291 43.346 33.254 1.00 32.88 217 GLU A N 1
ATOM 1641 C CA . GLU A 1 217 ? -41.559 43.668 32.619 1.00 32.88 217 GLU A CA 1
ATOM 1642 C C . GLU A 1 217 ? -41.389 44.908 31.724 1.00 32.88 217 GLU A C 1
ATOM 1644 O O . GLU A 1 217 ? -40.907 45.942 32.178 1.00 32.88 217 GLU A O 1
ATOM 1649 N N . GLY A 1 218 ? -41.779 44.830 30.446 1.00 31.80 218 GLY A N 1
ATOM 1650 C CA . GLY A 1 218 ? -41.674 45.975 29.537 1.00 31.80 218 GLY A CA 1
ATOM 1651 C C . GLY A 1 218 ? -42.255 45.741 28.140 1.00 31.80 218 GLY A C 1
ATOM 1652 O O . GLY A 1 218 ? -41.594 45.194 27.272 1.00 31.80 218 GLY A O 1
ATOM 1653 N N . THR A 1 219 ? -43.489 46.214 27.942 1.00 32.12 219 THR A N 1
ATOM 1654 C CA . THR A 1 219 ? -44.018 46.862 26.719 1.00 32.12 219 THR A CA 1
ATOM 1655 C C . THR A 1 219 ? -43.956 46.127 25.353 1.00 32.12 219 THR A C 1
ATOM 1657 O O . THR A 1 219 ? -42.919 45.978 24.721 1.00 32.12 219 THR A O 1
ATOM 1660 N N . ARG A 1 220 ? -45.156 45.780 24.844 1.00 33.41 220 ARG A N 1
ATOM 1661 C CA . ARG A 1 220 ? -45.537 45.416 23.445 1.00 33.41 220 ARG A CA 1
ATOM 1662 C C . ARG A 1 220 ? -44.998 46.433 22.399 1.00 33.41 220 ARG A C 1
ATOM 1664 O O . ARG A 1 220 ? -44.869 47.585 22.804 1.00 33.41 220 ARG A O 1
ATOM 1671 N N . PRO A 1 221 ? -44.831 46.133 21.073 1.00 41.84 221 PRO A N 1
ATOM 1672 C CA . PRO A 1 221 ? -45.837 45.454 20.224 1.00 41.84 221 PRO A CA 1
ATOM 1673 C C . PRO A 1 221 ? -45.383 44.625 18.980 1.00 41.84 221 PRO A C 1
ATOM 1675 O O . PRO A 1 221 ? -44.388 44.903 18.332 1.00 41.84 221 PRO A O 1
ATOM 1678 N N . GLY A 1 222 ? -46.231 43.646 18.620 1.00 33.41 222 GLY A N 1
ATOM 1679 C CA . GLY A 1 222 ? -46.734 43.292 17.272 1.00 33.41 222 GLY A CA 1
ATOM 1680 C C . GLY A 1 222 ? -45.817 43.128 16.042 1.00 33.41 222 GLY A C 1
ATOM 1681 O O . GLY A 1 222 ? -45.326 44.112 15.512 1.00 33.41 222 GLY A O 1
ATOM 1682 N N . ALA A 1 223 ? -45.799 41.914 15.464 1.00 32.97 223 ALA A N 1
ATOM 1683 C CA . ALA A 1 223 ? -45.722 41.637 14.011 1.00 32.97 223 ALA A CA 1
ATOM 1684 C C . ALA A 1 223 ? -46.035 40.138 13.760 1.00 32.97 223 ALA A C 1
ATOM 1686 O O . ALA A 1 223 ? -45.265 39.269 14.147 1.00 32.97 223 ALA A O 1
ATOM 1687 N N . VAL A 1 224 ? -47.278 39.761 13.434 1.00 37.19 224 VAL A N 1
ATOM 1688 C CA . VAL A 1 224 ? -47.778 39.405 12.083 1.00 37.19 224 VAL A CA 1
ATOM 1689 C C . VAL A 1 224 ? -46.839 38.484 11.288 1.00 37.19 224 VAL A C 1
ATOM 1691 O O . VAL A 1 224 ? -45.928 38.943 10.609 1.00 37.19 224 VAL A O 1
ATOM 1694 N N . VAL A 1 225 ? -47.141 37.182 11.309 1.00 35.06 225 VAL A N 1
ATOM 1695 C CA . VAL A 1 225 ? -46.656 36.192 10.336 1.00 35.06 225 VAL A CA 1
ATOM 1696 C C . VAL A 1 225 ? -47.653 36.166 9.174 1.00 35.06 225 VAL A C 1
ATOM 1698 O O . VAL A 1 225 ? -48.809 35.790 9.366 1.00 35.06 225 VAL A O 1
ATOM 1701 N N . ARG A 1 226 ? -47.223 36.580 7.977 1.00 36.34 226 ARG A N 1
ATOM 1702 C CA . ARG A 1 226 ? -47.895 36.241 6.713 1.00 36.34 226 ARG A CA 1
ATOM 1703 C C . ARG A 1 226 ? -47.050 35.206 5.990 1.00 36.34 226 ARG A C 1
ATOM 1705 O O . ARG A 1 226 ? -45.862 35.426 5.775 1.00 36.34 226 ARG A O 1
ATOM 1712 N N . GLY A 1 227 ? -47.681 34.087 5.655 1.00 36.81 227 GLY A N 1
ATOM 1713 C CA . GLY A 1 227 ? -47.183 33.174 4.641 1.00 36.81 227 GLY A CA 1
ATOM 1714 C C . GLY A 1 227 ? -47.572 33.684 3.261 1.00 36.81 227 GLY A C 1
ATOM 1715 O O . GLY A 1 227 ? -48.676 34.185 3.101 1.00 36.81 227 GLY A O 1
ATOM 1716 N N . ASP A 1 228 ? -46.659 33.519 2.315 1.00 36.75 228 ASP A N 1
ATOM 1717 C CA . ASP A 1 228 ? -46.855 33.523 0.865 1.00 36.75 228 ASP A CA 1
ATOM 1718 C C . ASP A 1 228 ? -45.691 32.639 0.351 1.00 36.75 228 ASP A C 1
ATOM 1720 O O . ASP A 1 228 ? -44.548 32.840 0.749 1.00 36.75 228 ASP A O 1
ATOM 1724 N N . GLY A 1 229 ? -45.859 31.545 -0.393 1.00 36.75 229 GLY A N 1
ATOM 1725 C CA . GLY A 1 229 ? -46.848 31.299 -1.431 1.00 36.75 229 GLY A CA 1
ATOM 1726 C C . GLY A 1 229 ? -46.275 31.735 -2.779 1.00 36.75 229 GLY A C 1
ATOM 1727 O O . GLY A 1 229 ? -46.698 32.757 -3.297 1.00 36.75 229 GLY A O 1
ATOM 1728 N N . LEU A 1 230 ? -45.314 30.991 -3.344 1.00 36.62 230 LEU A N 1
ATOM 1729 C CA . LEU A 1 230 ? -44.842 31.206 -4.719 1.00 36.62 230 LEU A CA 1
ATOM 1730 C C . LEU A 1 230 ? -44.707 29.875 -5.467 1.00 36.62 230 LEU A C 1
ATOM 1732 O O . LEU A 1 230 ? -43.678 29.205 -5.446 1.00 36.62 230 LEU A O 1
ATOM 1736 N N . LEU A 1 231 ? -45.807 29.523 -6.133 1.00 35.88 231 LEU A N 1
ATOM 1737 C CA . LEU A 1 231 ? -45.802 28.860 -7.432 1.00 35.88 231 LEU A CA 1
ATOM 1738 C C . LEU A 1 231 ? -45.380 29.905 -8.473 1.00 35.88 231 LEU A C 1
ATOM 1740 O O . LEU A 1 231 ? -45.992 30.970 -8.521 1.00 35.88 231 LEU A O 1
ATOM 1744 N N . VAL A 1 232 ? -44.401 29.592 -9.323 1.00 43.66 232 VAL A N 1
ATOM 1745 C CA . VAL A 1 232 ? -44.259 30.257 -10.624 1.00 43.66 232 VAL A CA 1
ATOM 1746 C C . VAL A 1 232 ? -44.065 29.202 -11.708 1.00 43.66 232 VAL A C 1
ATOM 1748 O O . VAL A 1 232 ? -43.110 28.430 -11.711 1.00 43.66 232 VAL A O 1
ATOM 1751 N N . GLU A 1 233 ? -45.088 29.198 -12.551 1.00 35.91 233 GLU A N 1
ATOM 1752 C CA . GLU A 1 233 ? -45.276 28.704 -13.909 1.00 35.91 233 GLU A CA 1
ATOM 1753 C C . GLU A 1 233 ? -44.053 28.257 -14.720 1.00 35.91 233 GLU A C 1
ATOM 1755 O O . GLU A 1 233 ? -43.055 28.957 -14.877 1.00 35.91 233 GLU A O 1
ATOM 1760 N N . ALA A 1 234 ? -44.247 27.102 -15.357 1.00 39.91 234 ALA A N 1
ATOM 1761 C CA . ALA A 1 234 ? -43.574 26.690 -16.573 1.00 39.91 234 ALA A CA 1
ATOM 1762 C C . ALA A 1 234 ? -44.363 27.199 -17.787 1.00 39.91 234 ALA A C 1
ATOM 1764 O O . ALA A 1 234 ? -45.540 26.866 -17.906 1.00 39.91 234 ALA A O 1
ATOM 1765 N N . GLN A 1 235 ? -43.710 27.898 -18.717 1.00 40.19 235 GLN A N 1
ATOM 1766 C CA . GLN A 1 235 ? -44.074 27.883 -20.136 1.00 40.19 235 GLN A CA 1
ATOM 1767 C C . GLN A 1 235 ? -42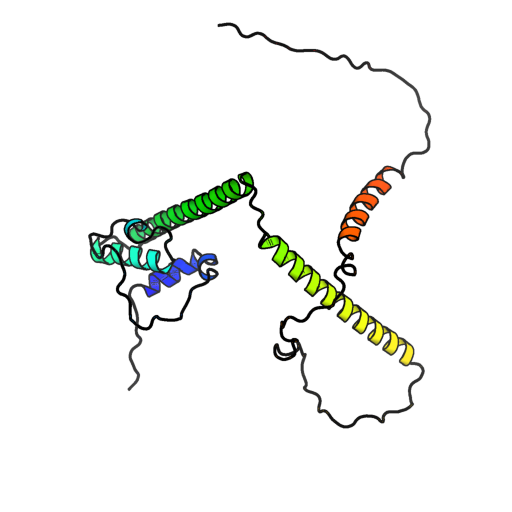.843 28.104 -21.033 1.00 40.19 235 GLN A C 1
ATOM 1769 O O . GLN A 1 235 ? -41.925 28.833 -20.669 1.00 40.19 235 GLN A O 1
ATOM 1774 N N . ALA A 1 236 ? -42.908 27.371 -22.152 1.00 40.38 236 ALA A N 1
ATOM 1775 C CA . ALA A 1 236 ? -42.170 27.362 -23.421 1.00 40.38 236 ALA A CA 1
ATOM 1776 C C . ALA A 1 236 ? -41.210 28.515 -23.758 1.00 40.38 236 ALA A C 1
ATOM 1778 O O . ALA A 1 236 ? -41.626 29.690 -23.673 1.00 40.38 236 ALA A O 1
#

Sequence (236 aa):
PRPWRIVFPEDPVRDRFFADHPFEAHRPQSLVEGELVAEPSGPRGKEWTELRQRTVNPTADDCIAFITNLTTSHALPLAVAYPHGVAQFRTLRAEHETATRAAQLEAESHGARFFGALDRAVKLEERVLDEWTSAREIQEGFA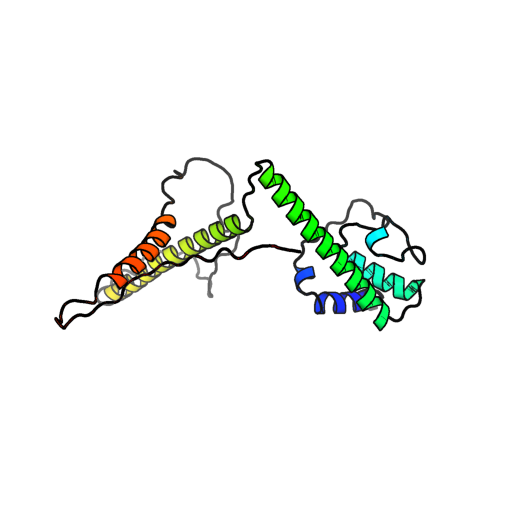AAGRNGAQGAQAQTQVAQGVAAPQGSVWAPAEARPAFGGGGGADESLFSGGVEYLGRFASAGARSVQGQGQGEEGTRPGAVVRGDGLLVEAQA

Organism: Rhodotorula graminis (strain WP1) (NCBI:txid578459)

InterPro domains:
  IPR016939 Small ribosomal subunit protein mS23, fungi [PF13741] (2-140)
  IPR016939 Small ribosomal subunit protein mS23, fungi [PTHR37799] (2-138)

Foldseek 3Di:
DDDDDDDDPLVVVVVVLCVVPVVLVVDDDDPDDDPDDDDQPFDAAPVCPALVRRDLQDRPVSLSNQLVSCCPRVVDPSVVSNVVSVVRNVVSVVVVVVVVVVVVVVCVVVPDDDDDPVNVVVVVVVVVVVVVVVVVVVVVVVVVVVVVCPVDDPDDPDDDPDDDDDPDDDPDPPVPDPDPDDDDDDPPVPPPVPVVVVVVVVVVVVVVVPPDDDDDDDDDDDDDDDDDDDDDDDDD

Secondary structure (DSSP, 8-state):
-PPPPP--TTHHHHHHHHHH-GGGGGS-------SS-----S--GGG---GGGT-SS--HHHHHHHHHHHHHTS---HHHHHHHHHHHHHHHHHHHHHHHHHHHHHHHHTT--PPPHHHHHHHHHHHHHHHHHHHHHHHHHHHHHHHHGGGS--S---S----PPPPS--PPPGGGSPP--------GGG--TTHHHHHHHHHHHHHSSSSS------------------------

pLDDT: mean 71.94, std 25.29, range [29.0, 97.81]

Radius of gyration: 33.51 Å; chains: 1; bounding box: 86×72×88 Å